Protein AF-A0A349MV55-F1 (afdb_monomer)

Foldseek 3Di:
DPPVLQDPDPAPADALVLLLLLLLLLLQQQLCCCVVQPREGLQPLVSLVVVLVVCVVVVVVVSNLLSVLLNVLLVVLLVVLSVCSRPDDPLVNLVVVLVLLVVVLVLLVCCLVPVPPDDSSVSSSSSNSSSSNQQNRHQHYPRDGDGSNDLVVLVVQLCCLCVVCVVVVPPVSNVVSVSSVSSNVSSVVSNVQNVVCCVVSNSVSSVVSSVSSVVSSVVSVVVSVVVVVD

Nearest PDB structures (foldseek):
  6w4s-assembly1_F  TM=5.971E-01  e=6.992E-01  Homo sapiens
  6euq-assembly1_A  TM=5.222E-01  e=4.299E-01  Escherichia coli K-12
  8ont-assembly1_A  TM=1.600E-01  e=9.988E-02  Setaria italica
  4ja3-assembly2_B  TM=5.591E-01  e=6.973E+00  Escherichia coli K-12
  8f6h-assembly1_B  TM=2.846E-01  e=1.483E+00  Shewanella oneidensis MR-1

Sequence (230 aa):
MIRKRLISEHPVVVSVQVAAMLAFIGGMVDADSFWFHGGVFASLQSGNLVLMGINIARGQWAAVLERLIPLVTFFIFVGVTRIIQQTVSQRFFRRWLVATLGTESLLLVMVTLLPTFLPRLLLTSCLSALAGIQLQSFRQINGLTFNSTMMTGNIRACAAALFGGLWLHDAQLVVQGLKLLSIFLSFCLGAATLVFLGDTFGQWTLMLGVVVLLIIGATLWQSALAYEKG

Radius of gyration: 18.38 Å; Cα contacts (8 Å, |Δi|>4): 321; chains: 1; bounding box: 52×53×54 Å

Structure (mmCIF, N/CA/C/O backbone):
data_AF-A0A349MV55-F1
#
_entry.id   AF-A0A349MV55-F1
#
loop_
_atom_site.group_PDB
_atom_site.id
_atom_site.type_symbol
_atom_site.label_atom_id
_atom_site.label_alt_id
_atom_site.label_comp_id
_atom_site.label_asym_id
_atom_site.label_entity_id
_atom_site.label_seq_id
_atom_site.pdbx_PDB_ins_code
_atom_site.Cartn_x
_atom_site.Cartn_y
_atom_site.Cartn_z
_atom_site.occupancy
_atom_site.B_iso_or_equiv
_atom_site.auth_seq_id
_atom_site.auth_comp_id
_atom_site.auth_asym_id
_atom_site.auth_atom_id
_atom_site.pdbx_PDB_model_num
ATOM 1 N N . MET A 1 1 ? -2.646 32.691 19.134 1.00 43.41 1 MET A N 1
ATOM 2 C CA . MET A 1 1 ? -3.886 31.894 19.295 1.00 43.41 1 MET A CA 1
ATOM 3 C C . MET A 1 1 ? -4.351 31.168 18.012 1.00 43.41 1 MET A C 1
ATOM 5 O O . MET A 1 1 ? -5.244 30.344 18.105 1.00 43.41 1 MET A O 1
ATOM 9 N N . ILE A 1 2 ? -3.714 31.369 16.842 1.00 43.62 2 ILE A N 1
ATOM 10 C CA . ILE A 1 2 ? -4.139 30.787 15.539 1.00 43.62 2 ILE A CA 1
ATOM 11 C C . ILE A 1 2 ? -3.509 29.401 15.238 1.00 43.62 2 ILE A C 1
ATOM 13 O O . ILE A 1 2 ? -4.009 28.641 14.419 1.00 43.62 2 ILE A O 1
ATOM 17 N N . ARG A 1 3 ? -2.446 29.004 15.955 1.00 44.38 3 ARG A N 1
ATOM 18 C CA . ARG A 1 3 ? -1.649 27.793 15.656 1.00 44.38 3 ARG A CA 1
ATOM 19 C C . ARG A 1 3 ? -2.186 26.478 16.252 1.00 44.38 3 ARG A C 1
ATOM 21 O O . ARG A 1 3 ? -1.703 25.419 15.882 1.00 44.38 3 ARG A O 1
ATOM 28 N N . LYS A 1 4 ? -3.163 26.528 17.169 1.00 40.28 4 LYS A N 1
ATOM 29 C CA . LYS A 1 4 ? -3.677 25.351 17.914 1.00 40.28 4 LYS A CA 1
ATOM 30 C C . LYS A 1 4 ? -4.924 24.683 17.302 1.00 40.28 4 LYS A C 1
ATOM 32 O O . LYS A 1 4 ? -5.393 23.699 17.854 1.00 40.28 4 LYS A O 1
ATOM 37 N N . ARG A 1 5 ? -5.458 25.200 16.185 1.00 36.75 5 ARG A N 1
ATOM 38 C CA . ARG A 1 5 ? -6.590 24.599 15.439 1.00 36.75 5 ARG A CA 1
ATOM 39 C C . ARG A 1 5 ? -6.188 23.885 14.146 1.00 36.75 5 ARG A C 1
ATOM 41 O O . ARG A 1 5 ? -7.043 23.309 13.485 1.00 36.75 5 ARG A O 1
ATOM 48 N N . LEU A 1 6 ? -4.910 23.914 13.781 1.00 44.34 6 LEU A N 1
ATOM 49 C CA . LEU A 1 6 ? -4.398 23.081 12.702 1.00 44.34 6 LEU A CA 1
ATOM 50 C C . LEU A 1 6 ? -4.182 21.683 13.278 1.00 44.34 6 LEU A C 1
ATOM 52 O O . LEU A 1 6 ? -3.359 21.526 14.174 1.00 44.34 6 LEU A O 1
ATOM 56 N N . ILE A 1 7 ? -4.869 20.693 12.708 1.00 46.22 7 ILE A N 1
ATOM 57 C CA . ILE A 1 7 ? -4.705 19.256 12.969 1.00 46.22 7 ILE A CA 1
ATOM 58 C C . ILE A 1 7 ? -5.547 18.740 14.159 1.00 46.22 7 ILE A C 1
ATOM 60 O O . ILE A 1 7 ? -5.008 18.229 15.137 1.00 46.22 7 ILE A O 1
ATOM 64 N N . SER A 1 8 ? -6.885 18.791 14.075 1.00 41.41 8 SER A N 1
ATOM 65 C CA . SER A 1 8 ? -7.657 17.706 14.698 1.00 41.41 8 SER A CA 1
ATOM 66 C C . SER A 1 8 ? -7.484 16.475 13.810 1.00 41.41 8 SER A C 1
ATOM 68 O O . SER A 1 8 ? -8.039 16.393 12.714 1.00 41.41 8 SER A O 1
ATOM 70 N N . GLU A 1 9 ? -6.640 15.532 14.232 1.00 53.81 9 GLU A N 1
ATOM 71 C CA . GLU A 1 9 ? -6.654 14.212 13.612 1.00 53.81 9 GLU A CA 1
ATOM 72 C C . GLU A 1 9 ? -7.994 13.570 13.951 1.00 53.81 9 GLU A C 1
ATOM 74 O O . GLU A 1 9 ? -8.294 13.276 15.106 1.00 53.81 9 GLU A O 1
ATOM 79 N N . HIS A 1 10 ? -8.810 13.358 12.932 1.00 62.31 10 HIS A N 1
ATOM 80 C CA . HIS A 1 10 ? -9.929 12.442 13.017 1.00 62.31 10 HIS A CA 1
ATOM 81 C C . HIS A 1 10 ? -9.527 11.189 12.242 1.00 62.31 10 HIS A C 1
ATOM 83 O O . HIS A 1 10 ? -9.783 11.075 11.037 1.00 62.31 10 HIS A O 1
ATOM 89 N N . PRO A 1 11 ? -8.783 10.287 12.892 1.00 67.00 11 PRO A N 1
ATOM 90 C CA . PRO A 1 11 ? -8.400 9.037 12.276 1.00 67.00 11 PRO A CA 1
ATOM 91 C C . PRO A 1 11 ? -9.661 8.214 12.015 1.00 67.00 11 PRO A C 1
ATOM 93 O O . PRO A 1 11 ? -10.540 8.088 12.872 1.00 67.00 11 PRO A O 1
ATOM 96 N N . VAL A 1 12 ? -9.752 7.630 10.823 1.00 79.44 12 VAL A N 1
ATOM 97 C CA . VAL A 1 12 ? -10.770 6.619 10.559 1.00 79.44 12 VAL A CA 1
ATOM 98 C C . VAL A 1 12 ? -10.310 5.342 11.242 1.00 79.44 12 VAL A C 1
ATOM 100 O O . VAL A 1 12 ? -9.425 4.641 10.758 1.00 79.44 12 VAL A O 1
ATOM 103 N N . VAL A 1 13 ? -10.883 5.090 12.417 1.00 84.00 13 VAL A N 1
ATOM 104 C CA . VAL A 1 13 ? -10.631 3.872 13.182 1.00 84.00 13 VAL A CA 1
ATOM 105 C C . VAL A 1 13 ? -11.383 2.723 12.524 1.00 84.00 13 VAL A C 1
ATOM 107 O O . VAL A 1 13 ? -12.606 2.780 12.378 1.00 84.00 13 VAL A O 1
ATOM 110 N N . VAL A 1 14 ? -10.644 1.691 12.127 1.00 87.38 14 VAL A N 1
ATOM 111 C CA . VAL A 1 14 ? -11.193 0.473 11.522 1.00 87.38 14 VAL A CA 1
ATOM 112 C C . VAL A 1 14 ? -11.028 -0.725 12.450 1.00 87.38 14 VAL A C 1
ATOM 114 O O . VAL A 1 14 ? -10.233 -0.708 13.392 1.00 87.38 14 VAL A O 1
ATOM 117 N N . SER A 1 15 ? -11.791 -1.783 12.189 1.00 91.25 15 SER A N 1
ATOM 118 C CA . SER A 1 15 ? -11.619 -3.052 12.889 1.00 91.25 15 SER A CA 1
ATOM 119 C C . SER A 1 15 ? -10.341 -3.765 12.431 1.00 91.25 15 SER A C 1
ATOM 121 O O . SER A 1 15 ? -9.808 -3.498 11.351 1.00 91.25 15 SER A O 1
ATOM 123 N N . VAL A 1 16 ? -9.861 -4.713 13.240 1.00 91.56 16 VAL A N 1
ATOM 124 C CA . VAL A 1 16 ? -8.703 -5.556 12.885 1.00 91.56 16 VAL A CA 1
ATOM 125 C C . VAL A 1 16 ? -8.984 -6.333 11.596 1.00 91.56 16 VAL A C 1
ATOM 127 O O . VAL A 1 16 ? -8.095 -6.478 10.767 1.00 91.56 16 VAL A O 1
ATOM 130 N N . GLN A 1 17 ? -10.225 -6.789 11.403 1.00 93.38 17 GLN A N 1
ATOM 131 C CA . GLN A 1 17 ? -10.643 -7.523 10.210 1.00 93.38 17 GLN A CA 1
ATOM 132 C C . GLN A 1 17 ? -10.518 -6.663 8.949 1.00 93.38 17 GLN A C 1
ATOM 134 O O . GLN A 1 17 ? -9.919 -7.102 7.973 1.00 93.38 17 GLN A O 1
ATOM 139 N N . VAL A 1 18 ? -11.021 -5.423 8.980 1.00 93.31 18 VAL A N 1
ATOM 140 C CA . VAL A 1 18 ? -10.909 -4.496 7.841 1.00 93.31 18 VAL A CA 1
ATOM 141 C C . VAL A 1 18 ? -9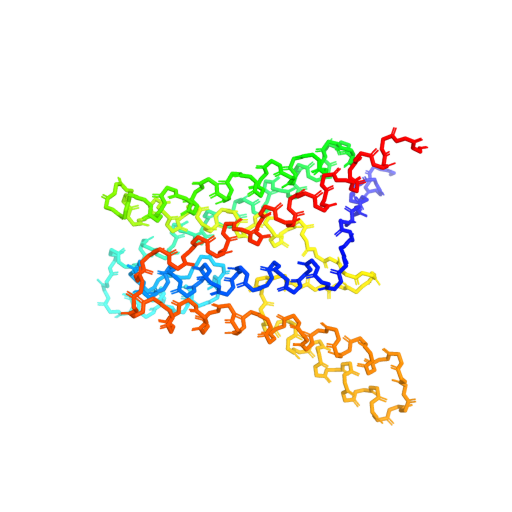.446 -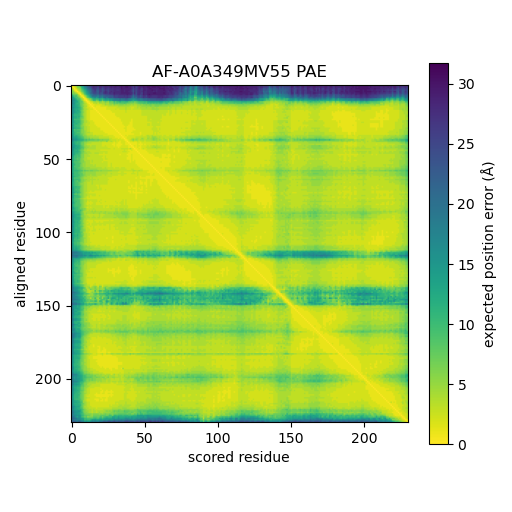4.166 7.555 1.00 93.31 18 VAL A C 1
ATOM 143 O O . VAL A 1 18 ? -9.034 -4.164 6.401 1.00 93.31 18 VAL A O 1
ATOM 146 N N . ALA A 1 19 ? -8.636 -3.941 8.590 1.00 92.75 19 ALA A N 1
ATOM 147 C CA . ALA A 1 19 ? -7.210 -3.695 8.412 1.00 92.75 19 ALA A CA 1
ATOM 148 C C . ALA A 1 19 ? -6.451 -4.889 7.817 1.00 92.75 19 ALA A C 1
ATOM 150 O O . ALA A 1 19 ? -5.597 -4.693 6.957 1.00 92.75 19 ALA A O 1
ATOM 151 N N . ALA A 1 20 ? -6.767 -6.111 8.248 1.00 94.94 20 ALA A N 1
ATOM 152 C CA . ALA A 1 20 ? -6.199 -7.334 7.692 1.00 94.94 20 ALA A CA 1
ATOM 153 C C . ALA A 1 20 ? -6.597 -7.522 6.219 1.00 94.94 20 ALA A C 1
ATOM 155 O O . ALA A 1 20 ? -5.743 -7.835 5.395 1.00 94.94 20 ALA A O 1
ATOM 156 N N . MET A 1 21 ? -7.860 -7.255 5.865 1.00 96.25 21 MET A N 1
ATOM 157 C CA . MET A 1 21 ? -8.334 -7.289 4.476 1.00 96.25 21 MET A CA 1
ATOM 158 C C . MET A 1 21 ? -7.651 -6.223 3.603 1.00 96.25 21 MET A C 1
ATOM 160 O O . MET A 1 21 ? -7.206 -6.533 2.502 1.00 96.25 21 MET A O 1
ATOM 164 N N . LEU A 1 22 ? -7.506 -4.989 4.104 1.00 94.69 22 LEU A N 1
ATOM 165 C CA . LEU A 1 22 ? -6.757 -3.926 3.420 1.00 94.69 22 LEU A CA 1
ATOM 166 C C . LEU A 1 22 ? -5.290 -4.319 3.212 1.00 94.69 22 LEU A C 1
ATOM 168 O O . LEU A 1 22 ? -4.747 -4.104 2.134 1.00 94.69 22 LEU A O 1
ATOM 172 N N . ALA A 1 23 ? -4.653 -4.919 4.220 1.00 94.88 23 ALA A N 1
ATOM 173 C CA . ALA A 1 23 ? -3.278 -5.394 4.112 1.00 94.88 23 ALA A CA 1
ATOM 174 C C . ALA A 1 23 ? -3.144 -6.550 3.113 1.00 94.88 23 ALA A C 1
ATOM 176 O O . ALA A 1 23 ? -2.206 -6.559 2.323 1.00 94.88 23 ALA A O 1
ATOM 177 N N . PHE A 1 24 ? -4.100 -7.481 3.092 1.00 96.75 24 PHE A N 1
ATOM 178 C CA . PHE A 1 24 ? -4.167 -8.552 2.098 1.00 96.75 24 PHE A CA 1
ATOM 179 C C . PHE A 1 24 ? -4.226 -7.994 0.669 1.00 96.75 24 PHE A C 1
ATOM 181 O O . PHE A 1 24 ? -3.415 -8.380 -0.169 1.00 96.75 24 PHE A O 1
ATOM 188 N N . ILE A 1 25 ? -5.107 -7.025 0.403 1.00 96.12 25 ILE A N 1
ATOM 189 C CA . ILE A 1 25 ? -5.170 -6.354 -0.906 1.00 96.12 25 ILE A CA 1
ATOM 190 C C . ILE A 1 25 ? -3.868 -5.610 -1.204 1.00 96.12 25 ILE A C 1
ATOM 192 O O . ILE A 1 25 ? -3.350 -5.732 -2.308 1.00 96.12 25 ILE A O 1
ATOM 196 N N . GLY A 1 26 ? -3.299 -4.895 -0.229 1.00 94.94 26 GLY A N 1
ATOM 197 C CA . GLY A 1 26 ? -2.010 -4.222 -0.392 1.00 94.94 26 GLY A CA 1
ATOM 198 C C . GLY A 1 26 ? -0.904 -5.185 -0.834 1.00 94.94 26 GLY A C 1
ATOM 199 O O . GLY A 1 26 ? -0.149 -4.871 -1.749 1.00 94.94 26 GLY A O 1
ATOM 200 N N . GLY A 1 27 ? -0.863 -6.384 -0.244 1.00 95.88 27 GLY A N 1
ATOM 201 C CA . GLY A 1 27 ? 0.069 -7.443 -0.627 1.00 95.88 27 GLY A CA 1
ATOM 202 C C . GLY A 1 27 ? -0.185 -7.980 -2.033 1.00 95.88 27 GLY A C 1
ATOM 203 O O . GLY A 1 27 ? 0.763 -8.148 -2.797 1.00 95.88 27 GLY A O 1
ATOM 204 N N . MET A 1 28 ? -1.451 -8.202 -2.401 1.00 96.31 28 MET A N 1
ATOM 205 C CA . MET A 1 28 ? -1.822 -8.598 -3.764 1.00 96.31 28 MET A CA 1
ATOM 206 C C . MET A 1 28 ? -1.399 -7.547 -4.795 1.00 96.31 28 MET A C 1
ATOM 208 O O . MET A 1 28 ? -0.784 -7.890 -5.796 1.00 96.31 28 MET A O 1
ATOM 212 N N . VAL A 1 29 ? -1.707 -6.272 -4.554 1.00 95.69 29 VAL A N 1
ATOM 213 C CA . VAL A 1 29 ? -1.422 -5.180 -5.493 1.00 95.69 29 VAL A CA 1
ATOM 214 C C . VAL A 1 29 ? 0.084 -4.962 -5.653 1.00 95.69 29 VAL A C 1
ATOM 216 O O . VAL A 1 29 ? 0.548 -4.777 -6.774 1.00 95.69 29 VAL A O 1
ATOM 219 N N . ASP A 1 30 ? 0.862 -5.031 -4.568 1.00 95.44 30 ASP A N 1
ATOM 220 C CA . ASP A 1 30 ? 2.326 -4.936 -4.653 1.00 95.44 30 ASP A CA 1
ATOM 221 C C . ASP A 1 30 ? 2.955 -6.132 -5.368 1.00 95.44 30 ASP A C 1
ATOM 223 O O . ASP A 1 30 ? 3.894 -5.959 -6.147 1.00 95.44 30 ASP A O 1
ATOM 227 N N . ALA A 1 31 ? 2.450 -7.343 -5.119 1.00 95.50 31 ALA A N 1
ATOM 228 C CA . ALA A 1 31 ? 2.903 -8.523 -5.840 1.00 95.50 31 ALA A CA 1
ATOM 229 C C . ALA A 1 31 ? 2.557 -8.426 -7.331 1.00 95.50 31 ALA A C 1
ATOM 231 O O . ALA A 1 31 ? 3.391 -8.774 -8.159 1.00 95.50 31 ALA A O 1
ATOM 232 N N . ASP A 1 32 ? 1.387 -7.896 -7.686 1.00 94.19 32 ASP A N 1
ATOM 233 C CA . ASP A 1 32 ? 0.943 -7.766 -9.074 1.00 94.19 32 ASP A CA 1
ATOM 234 C C . ASP A 1 32 ? 1.779 -6.741 -9.829 1.00 94.19 32 ASP A C 1
ATOM 236 O O . ASP A 1 32 ? 2.303 -7.017 -10.913 1.00 94.19 32 ASP A O 1
ATOM 240 N N . SER A 1 33 ? 1.972 -5.566 -9.232 1.00 93.94 33 SER A N 1
ATOM 241 C CA . SER A 1 33 ? 2.773 -4.517 -9.846 1.00 93.94 33 SER A CA 1
ATOM 242 C C . SER A 1 33 ? 4.233 -4.958 -10.011 1.00 93.94 33 SER A C 1
ATOM 244 O O . SER A 1 33 ? 4.880 -4.651 -11.014 1.00 93.94 33 SER A O 1
ATOM 246 N N . PHE A 1 34 ? 4.761 -5.728 -9.056 1.00 94.50 34 PHE A N 1
ATOM 247 C CA . PHE A 1 34 ? 6.133 -6.209 -9.125 1.00 94.50 34 PHE A CA 1
ATOM 248 C C . PHE A 1 34 ? 6.295 -7.366 -10.119 1.00 94.50 34 PHE A C 1
ATOM 250 O O . PHE A 1 34 ? 7.186 -7.324 -10.967 1.00 94.50 34 PHE A O 1
ATOM 257 N N . TRP A 1 35 ? 5.435 -8.380 -10.031 1.00 91.81 35 TRP A N 1
ATOM 258 C CA . TRP A 1 35 ? 5.541 -9.615 -10.806 1.00 91.81 35 TRP A CA 1
ATOM 259 C C . TRP A 1 35 ? 5.131 -9.424 -12.268 1.00 91.81 35 TRP A C 1
ATOM 261 O O . TRP A 1 35 ? 5.859 -9.838 -13.168 1.00 91.81 35 TRP A O 1
ATOM 271 N N . PHE A 1 36 ? 4.011 -8.741 -12.521 1.00 88.06 36 PHE A N 1
ATOM 272 C CA . PHE A 1 36 ? 3.462 -8.580 -13.870 1.00 88.06 36 PHE A CA 1
ATOM 273 C C . PHE A 1 36 ? 3.811 -7.232 -14.521 1.00 88.06 36 PHE A C 1
ATOM 275 O O . PHE A 1 36 ? 3.799 -7.128 -15.749 1.00 88.06 36 PHE A O 1
ATOM 282 N N . HIS A 1 37 ? 4.175 -6.202 -13.743 1.00 88.25 37 HIS A N 1
ATOM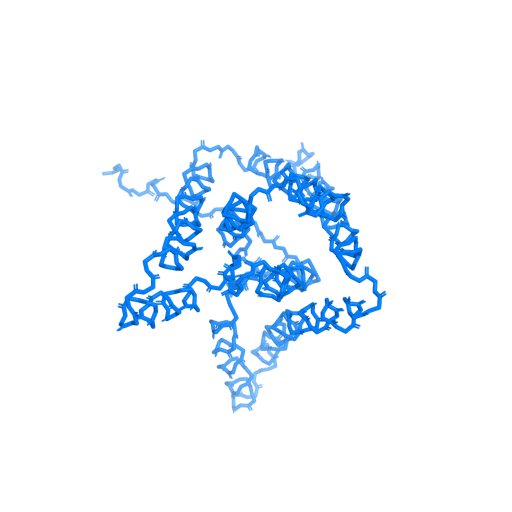 283 C CA . HIS A 1 37 ? 4.298 -4.824 -14.247 1.00 88.25 37 HIS A CA 1
ATOM 284 C C . HIS A 1 37 ? 5.694 -4.196 -14.076 1.00 88.25 37 HIS A C 1
ATOM 286 O O . HIS A 1 37 ? 5.833 -3.011 -13.777 1.00 88.25 37 HIS A O 1
ATOM 292 N N . GLY A 1 38 ? 6.750 -4.965 -14.369 1.00 84.19 38 GLY A N 1
ATOM 293 C CA . GLY A 1 38 ? 8.107 -4.425 -14.565 1.00 84.19 38 GLY A CA 1
ATOM 294 C C . GLY A 1 38 ? 8.943 -4.265 -13.290 1.00 84.19 38 GLY A C 1
ATOM 295 O O . GLY A 1 38 ? 9.914 -3.501 -13.275 1.00 84.19 38 GLY A O 1
ATOM 296 N N . GLY A 1 39 ? 8.596 -4.981 -12.216 1.00 91.75 39 GLY A N 1
ATOM 297 C CA . GLY A 1 39 ? 9.378 -4.974 -10.979 1.00 91.75 39 GLY A CA 1
ATOM 298 C C . GLY A 1 39 ? 9.302 -3.644 -10.232 1.00 91.75 39 GLY A C 1
ATOM 299 O O . GLY A 1 39 ? 10.320 -3.168 -9.717 1.00 91.75 39 GLY A O 1
ATOM 300 N N . VAL A 1 40 ? 8.124 -3.014 -10.226 1.00 94.38 40 VAL A N 1
ATOM 301 C CA . VAL A 1 40 ? 7.829 -1.776 -9.491 1.00 94.38 40 VAL A CA 1
ATOM 302 C C . VAL A 1 40 ? 6.775 -2.082 -8.435 1.00 94.38 40 VAL A C 1
ATOM 304 O O . VAL A 1 40 ? 5.789 -2.752 -8.720 1.00 94.38 40 VAL A O 1
ATOM 307 N N . PHE A 1 41 ? 6.957 -1.589 -7.216 1.00 94.81 41 PHE A N 1
ATOM 308 C CA . PHE A 1 41 ? 5.961 -1.738 -6.157 1.00 94.81 41 PHE A CA 1
ATOM 309 C C . PHE A 1 41 ? 4.955 -0.586 -6.189 1.00 94.81 41 PHE A C 1
ATOM 311 O O . PHE A 1 41 ? 5.343 0.575 -6.327 1.00 94.81 41 PHE A O 1
ATOM 318 N N . ALA A 1 42 ? 3.672 -0.876 -6.019 1.00 93.38 42 ALA A N 1
ATOM 319 C CA . ALA A 1 42 ? 2.637 0.143 -5.927 1.00 93.38 42 ALA A CA 1
ATOM 320 C C . ALA A 1 42 ? 2.729 0.930 -4.607 1.00 93.38 42 ALA A C 1
ATOM 322 O O . ALA A 1 42 ? 2.595 2.151 -4.590 1.00 93.38 42 ALA A O 1
ATOM 323 N N . SER A 1 43 ? 2.989 0.258 -3.492 1.00 92.00 43 SER A N 1
ATOM 324 C CA . SER A 1 43 ? 2.939 0.816 -2.141 1.00 92.00 43 SER A CA 1
ATOM 325 C C . SER A 1 43 ? 4.298 0.813 -1.435 1.00 92.00 43 SER A C 1
ATOM 327 O O . SER A 1 43 ? 4.594 1.732 -0.665 1.00 92.00 43 SER A O 1
ATOM 329 N N . LEU A 1 44 ? 5.170 -0.156 -1.743 1.00 92.50 44 LEU A N 1
ATOM 330 C CA . LEU A 1 44 ? 6.495 -0.309 -1.131 1.00 92.50 44 LEU A CA 1
ATOM 331 C C . LEU A 1 44 ? 7.534 0.687 -1.696 1.00 92.50 44 LEU A C 1
ATOM 333 O O . LEU A 1 44 ? 8.522 0.316 -2.336 1.00 92.50 44 LEU A O 1
ATOM 337 N N . GLN A 1 45 ? 7.345 1.981 -1.423 1.00 94.44 45 GLN A N 1
ATOM 338 C CA . GLN A 1 45 ? 8.168 3.050 -2.007 1.00 94.44 45 GLN A CA 1
ATOM 339 C C . GLN A 1 45 ? 9.645 3.019 -1.584 1.00 94.44 45 GLN A C 1
ATOM 341 O O . GLN A 1 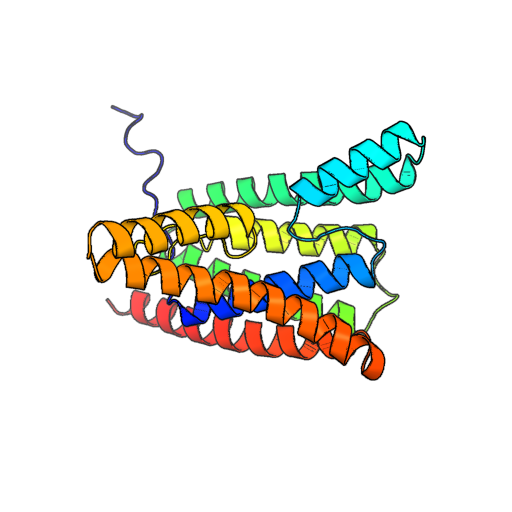45 ? 10.514 3.424 -2.354 1.00 94.44 45 GLN A O 1
ATOM 346 N N . SER A 1 46 ? 9.967 2.486 -0.401 1.00 93.06 46 SER A N 1
ATOM 347 C CA . SER A 1 46 ? 11.363 2.243 -0.006 1.00 93.06 46 SER A CA 1
ATOM 348 C C . SER A 1 46 ? 12.048 1.210 -0.908 1.00 93.06 46 SER A C 1
ATOM 350 O O . SER A 1 46 ? 13.216 1.384 -1.251 1.00 93.06 46 SER A O 1
ATOM 352 N N . GLY A 1 47 ? 11.321 0.179 -1.351 1.00 93.31 47 GLY A N 1
ATOM 353 C CA . GLY A 1 47 ? 11.801 -0.782 -2.344 1.00 93.31 47 GLY A CA 1
ATOM 354 C C . GLY A 1 47 ? 12.060 -0.113 -3.693 1.00 93.31 47 GLY A C 1
ATOM 355 O O . GLY A 1 47 ? 13.129 -0.290 -4.276 1.00 93.31 47 GLY A O 1
ATOM 356 N N . ASN A 1 48 ? 11.137 0.741 -4.143 1.00 95.81 48 ASN A N 1
ATOM 357 C CA . ASN A 1 48 ? 11.323 1.520 -5.370 1.00 95.81 48 ASN A CA 1
ATOM 358 C C . ASN A 1 48 ? 12.537 2.454 -5.296 1.00 95.81 48 ASN A C 1
ATOM 360 O O . ASN A 1 48 ? 13.271 2.542 -6.276 1.00 95.81 48 ASN A O 1
ATOM 364 N N . LEU A 1 49 ? 12.796 3.100 -4.151 1.00 96.69 49 LEU A N 1
ATOM 365 C CA . LEU A 1 49 ? 13.992 3.928 -3.944 1.00 96.69 49 LEU A CA 1
ATOM 366 C C . LEU A 1 49 ? 15.288 3.125 -4.097 1.00 96.69 49 LEU A C 1
ATOM 368 O O . LEU A 1 49 ? 16.208 3.575 -4.780 1.00 96.69 49 LEU A O 1
ATOM 372 N N . VAL A 1 50 ? 15.358 1.932 -3.498 1.00 97.19 50 VAL A N 1
ATOM 373 C CA . VAL A 1 50 ? 16.532 1.052 -3.616 1.00 97.19 50 VAL A CA 1
ATOM 374 C C . VAL A 1 50 ? 16.736 0.620 -5.068 1.00 97.19 50 VAL A C 1
ATOM 376 O O . VAL A 1 50 ? 17.832 0.776 -5.608 1.00 97.19 50 VAL A O 1
ATOM 379 N N . LEU A 1 51 ? 15.681 0.133 -5.729 1.00 96.31 51 LEU A N 1
ATOM 380 C CA . LEU A 1 51 ? 15.757 -0.289 -7.129 1.00 96.31 51 LEU A CA 1
ATOM 381 C C . LEU A 1 51 ? 16.110 0.878 -8.062 1.00 96.31 51 LEU A C 1
ATOM 383 O O . LEU A 1 51 ? 16.853 0.703 -9.023 1.00 96.31 51 LEU A O 1
ATOM 387 N N . MET A 1 52 ? 15.625 2.084 -7.765 1.00 97.25 52 MET A N 1
ATOM 388 C CA . MET A 1 52 ? 15.982 3.294 -8.497 1.00 97.25 52 MET A CA 1
ATOM 389 C C . MET A 1 52 ? 17.478 3.597 -8.366 1.00 97.25 52 MET A C 1
ATOM 391 O O . MET A 1 52 ? 18.124 3.852 -9.377 1.00 97.25 52 MET A O 1
ATOM 395 N N . GLY A 1 53 ? 18.050 3.506 -7.160 1.00 97.94 53 GLY A N 1
ATOM 396 C CA . GLY A 1 53 ? 19.491 3.670 -6.943 1.00 97.94 53 GLY A CA 1
ATOM 397 C C . GLY A 1 53 ? 20.331 2.657 -7.729 1.00 97.94 53 GLY A C 1
ATOM 398 O O . GLY A 1 53 ? 21.318 3.034 -8.363 1.00 97.94 53 GLY A O 1
ATOM 399 N N . ILE A 1 54 ? 19.895 1.392 -7.768 1.00 98.12 54 ILE A N 1
ATOM 400 C CA . ILE A 1 54 ? 20.526 0.343 -8.588 1.00 98.12 54 ILE A CA 1
ATOM 401 C C . ILE A 1 54 ? 20.480 0.717 -10.077 1.00 98.12 54 ILE A C 1
ATOM 403 O O . ILE A 1 54 ? 21.492 0.612 -10.772 1.00 98.12 54 ILE A O 1
ATOM 407 N N . ASN A 1 55 ? 19.333 1.186 -10.569 1.00 97.50 55 ASN A N 1
ATOM 408 C CA . ASN A 1 55 ? 19.163 1.555 -11.975 1.00 97.50 55 ASN A CA 1
ATOM 409 C C . ASN A 1 55 ? 19.987 2.788 -12.361 1.00 97.50 55 ASN A C 1
ATOM 411 O O . ASN A 1 55 ? 20.554 2.809 -13.452 1.00 97.50 55 ASN A O 1
ATOM 415 N N . ILE A 1 56 ? 20.116 3.776 -11.467 1.00 98.25 56 ILE A N 1
ATOM 416 C CA . ILE A 1 56 ? 21.005 4.934 -11.659 1.00 98.25 56 ILE A CA 1
ATOM 417 C C . ILE A 1 56 ? 22.451 4.456 -11.814 1.00 98.25 56 ILE A C 1
ATOM 419 O O . ILE A 1 56 ? 23.110 4.806 -12.791 1.00 98.25 56 ILE A O 1
ATOM 423 N N . ALA A 1 57 ? 22.926 3.605 -10.900 1.00 98.38 57 ALA A N 1
ATOM 424 C CA . ALA A 1 57 ? 24.293 3.085 -10.939 1.00 98.38 57 ALA A CA 1
ATOM 425 C C . ALA A 1 57 ? 24.589 2.270 -12.213 1.00 98.38 57 ALA A C 1
ATOM 427 O O . ALA A 1 57 ? 25.727 2.224 -12.671 1.00 98.38 57 ALA A O 1
ATOM 428 N N . ARG A 1 58 ? 23.563 1.645 -12.804 1.00 97.94 58 ARG A N 1
ATOM 429 C CA . ARG A 1 58 ? 23.656 0.873 -14.053 1.00 97.94 58 ARG A CA 1
ATOM 430 C C . ARG A 1 58 ? 23.369 1.690 -15.321 1.00 97.94 58 ARG A C 1
ATOM 432 O O . ARG A 1 58 ? 23.351 1.112 -16.403 1.00 97.94 58 ARG A O 1
ATOM 439 N N . GLY A 1 59 ? 23.107 2.995 -15.213 1.00 97.25 59 GLY A N 1
ATOM 440 C CA . GLY A 1 59 ? 22.765 3.853 -16.357 1.00 97.25 59 GLY A CA 1
ATOM 441 C C . GLY A 1 59 ? 21.406 3.543 -17.005 1.00 97.25 59 GLY A C 1
ATOM 442 O O . GLY A 1 59 ? 21.167 3.905 -18.155 1.00 97.25 59 GLY A O 1
ATOM 443 N N . GLN A 1 60 ? 20.500 2.868 -16.293 1.00 97.50 60 GLN A N 1
ATOM 444 C CA . GLN A 1 60 ? 19.194 2.422 -16.792 1.00 97.50 60 GLN A CA 1
ATOM 445 C C . GLN A 1 60 ? 18.107 3.488 -16.576 1.00 97.50 60 GLN A C 1
ATOM 447 O O . GLN A 1 60 ? 17.151 3.291 -15.827 1.00 97.50 60 GLN A O 1
ATOM 452 N N . TRP A 1 61 ? 18.240 4.638 -17.238 1.00 96.00 61 TRP A N 1
ATOM 453 C CA . TRP A 1 61 ? 17.405 5.826 -16.992 1.00 96.00 61 TRP A CA 1
ATOM 454 C C . TRP A 1 61 ? 15.899 5.623 -17.216 1.00 96.00 61 TRP A C 1
ATOM 456 O O . TRP A 1 61 ? 15.092 6.171 -16.468 1.00 96.00 61 TRP A O 1
ATOM 466 N N . ALA A 1 62 ? 15.497 4.795 -18.184 1.00 94.50 62 ALA A N 1
ATOM 467 C CA . ALA A 1 62 ? 14.082 4.465 -18.380 1.00 94.50 62 ALA A CA 1
ATOM 468 C C . ALA A 1 62 ? 13.487 3.775 -17.136 1.00 94.50 62 ALA A C 1
ATOM 470 O O . ALA A 1 62 ? 12.443 4.180 -16.629 1.00 94.50 62 ALA A O 1
ATOM 471 N N . ALA A 1 63 ? 14.215 2.808 -16.571 1.00 94.81 63 ALA A N 1
ATOM 472 C CA . ALA A 1 63 ? 13.815 2.083 -15.369 1.00 94.81 63 ALA A CA 1
ATOM 473 C C . ALA A 1 63 ? 13.889 2.949 -14.091 1.00 94.81 63 ALA A C 1
ATOM 475 O O . ALA A 1 63 ? 13.241 2.634 -13.088 1.00 94.81 63 ALA A O 1
ATOM 476 N N . VAL A 1 64 ? 14.677 4.034 -14.101 1.00 96.75 64 VAL A N 1
ATOM 477 C CA . VAL A 1 64 ? 14.663 5.071 -13.051 1.00 96.75 64 VAL A CA 1
ATOM 478 C C . VAL A 1 64 ? 13.332 5.818 -13.076 1.00 96.75 64 VAL A C 1
ATOM 480 O O . VAL A 1 64 ? 12.683 5.926 -12.039 1.00 96.75 64 VAL A O 1
ATOM 483 N N . LEU A 1 65 ? 12.886 6.275 -14.251 1.00 95.69 65 LEU A N 1
ATOM 484 C CA . LEU A 1 65 ? 11.608 6.983 -14.396 1.00 95.69 65 LEU A CA 1
ATOM 485 C C . LEU A 1 65 ? 10.410 6.100 -14.028 1.00 95.69 65 LEU A C 1
ATOM 487 O O . LEU A 1 65 ? 9.502 6.572 -13.345 1.00 95.69 65 LEU A O 1
ATOM 491 N N . GLU A 1 66 ? 10.450 4.813 -14.388 1.00 95.00 66 GLU A N 1
ATOM 492 C CA . GLU A 1 66 ? 9.423 3.830 -14.006 1.00 95.00 66 GLU A CA 1
ATOM 493 C C . GLU A 1 66 ? 9.250 3.671 -12.485 1.00 95.00 66 GLU A C 1
ATOM 495 O O . GLU A 1 66 ? 8.205 3.207 -12.041 1.00 95.00 66 GLU A O 1
ATOM 500 N N . ARG A 1 67 ? 10.236 4.082 -11.676 1.00 95.94 67 ARG A N 1
ATOM 501 C CA . ARG A 1 67 ? 10.187 4.040 -10.200 1.00 95.94 67 ARG A CA 1
ATOM 502 C C . ARG A 1 67 ? 9.973 5.412 -9.579 1.00 95.94 67 ARG A C 1
ATOM 504 O O . ARG A 1 67 ? 9.260 5.533 -8.586 1.00 95.94 67 ARG A O 1
ATOM 511 N N . LEU A 1 68 ? 10.571 6.444 -10.170 1.00 96.81 68 LEU A N 1
ATOM 512 C CA . LEU A 1 68 ? 10.468 7.817 -9.693 1.00 96.81 68 LEU A CA 1
ATOM 513 C C . LEU A 1 68 ? 9.041 8.354 -9.821 1.00 96.81 68 LEU A C 1
ATOM 515 O O . LEU A 1 68 ? 8.551 8.993 -8.895 1.00 96.81 68 LEU A O 1
ATOM 519 N N . ILE A 1 69 ? 8.372 8.100 -10.949 1.00 96.81 69 ILE A N 1
ATOM 520 C CA . ILE A 1 69 ? 7.042 8.663 -11.204 1.00 96.81 69 ILE A CA 1
ATOM 521 C C . ILE A 1 69 ? 6.009 8.089 -10.219 1.00 96.81 69 ILE A C 1
ATOM 523 O O . ILE A 1 69 ? 5.404 8.897 -9.514 1.00 96.81 69 ILE A O 1
ATOM 527 N N . PRO A 1 70 ? 5.867 6.757 -10.039 1.00 96.12 70 PRO A N 1
ATOM 528 C CA . PRO A 1 70 ? 4.965 6.213 -9.021 1.00 96.12 70 PRO A CA 1
ATOM 529 C C . PRO A 1 70 ? 5.291 6.692 -7.601 1.00 96.12 70 PRO A C 1
ATOM 531 O O . PRO A 1 70 ? 4.378 6.981 -6.831 1.00 96.12 70 PRO A O 1
ATOM 534 N N . LEU A 1 71 ? 6.576 6.862 -7.264 1.00 96.75 71 LEU A N 1
ATOM 535 C CA . LEU A 1 71 ? 7.004 7.404 -5.972 1.00 96.75 71 LEU A CA 1
ATOM 536 C C . LEU A 1 71 ? 6.537 8.847 -5.755 1.00 96.75 71 LEU A C 1
ATOM 538 O O . LEU A 1 71 ? 6.005 9.177 -4.692 1.00 96.7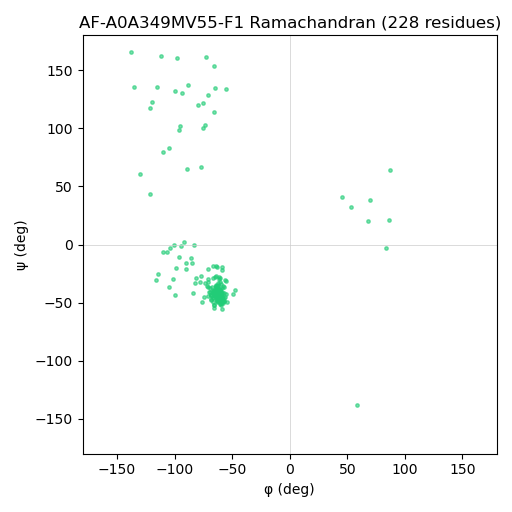5 71 LEU A O 1
ATOM 542 N N . VAL A 1 72 ? 6.725 9.715 -6.750 1.00 97.88 72 VAL A N 1
ATOM 543 C CA . VAL A 1 72 ? 6.274 11.111 -6.686 1.00 97.88 72 VAL A CA 1
ATOM 544 C C . VAL A 1 72 ? 4.749 11.167 -6.636 1.00 97.88 72 VAL A C 1
ATOM 546 O O . VAL A 1 72 ? 4.191 11.907 -5.826 1.00 97.88 72 VAL A O 1
ATOM 549 N N . THR A 1 73 ? 4.063 10.343 -7.429 1.00 97.62 73 THR A N 1
ATOM 550 C CA . THR A 1 73 ? 2.603 10.224 -7.396 1.00 97.62 73 THR A CA 1
ATOM 551 C C . THR A 1 73 ? 2.111 9.789 -6.016 1.00 97.62 73 THR A C 1
ATOM 553 O O . THR A 1 73 ? 1.234 10.441 -5.452 1.00 97.62 73 THR A O 1
ATOM 556 N N . PHE A 1 74 ? 2.714 8.757 -5.421 1.00 96.75 74 PHE A N 1
ATOM 557 C CA . PHE A 1 74 ? 2.414 8.317 -4.059 1.00 96.75 74 PHE A CA 1
ATOM 558 C C . PHE A 1 74 ? 2.556 9.469 -3.056 1.00 96.75 74 PHE A C 1
ATOM 560 O O . PHE A 1 74 ? 1.641 9.739 -2.277 1.00 96.75 74 PHE A O 1
ATOM 567 N N . PHE A 1 75 ? 3.680 10.192 -3.102 1.00 96.56 75 PHE A N 1
ATOM 568 C CA . PHE A 1 75 ? 3.948 11.330 -2.220 1.00 96.56 75 PHE A CA 1
ATOM 569 C C . PHE A 1 75 ? 2.887 12.433 -2.354 1.00 96.56 75 PHE A C 1
ATOM 571 O O . PHE A 1 75 ? 2.353 12.910 -1.348 1.00 96.56 75 PHE A O 1
ATOM 578 N N . ILE A 1 76 ? 2.540 12.806 -3.590 1.00 97.88 76 ILE A N 1
ATOM 579 C CA . ILE A 1 76 ? 1.519 13.821 -3.874 1.00 97.88 76 ILE A CA 1
ATOM 580 C C . ILE A 1 76 ? 0.171 13.391 -3.298 1.00 97.88 76 ILE A C 1
ATOM 582 O O . ILE A 1 76 ? -0.464 14.171 -2.591 1.00 97.88 76 ILE A O 1
ATOM 586 N N . PHE A 1 77 ? -0.261 12.154 -3.546 1.00 96.75 77 PHE A N 1
ATOM 587 C CA . PHE A 1 77 ? -1.575 11.685 -3.108 1.00 96.75 77 PHE A CA 1
ATOM 588 C C . PHE A 1 77 ? -1.674 11.476 -1.594 1.00 96.75 77 PHE A C 1
ATOM 590 O O . PHE A 1 77 ? -2.739 11.728 -1.026 1.00 96.75 77 PHE A O 1
ATOM 597 N N . VAL A 1 78 ? -0.577 11.139 -0.907 1.00 94.62 78 VAL A N 1
ATOM 598 C CA . VAL A 1 78 ? -0.510 11.219 0.564 1.00 94.62 78 VAL A CA 1
ATOM 599 C C . VAL A 1 78 ? -0.767 12.658 1.032 1.00 94.62 78 VAL A C 1
ATOM 601 O O . VAL A 1 78 ? -1.583 12.880 1.930 1.00 94.62 78 VAL A O 1
ATOM 604 N N . GLY A 1 79 ? -0.118 13.645 0.407 1.00 94.69 79 GLY A N 1
ATOM 605 C CA . GLY A 1 79 ? -0.302 15.066 0.717 1.00 94.69 79 GLY A CA 1
ATOM 606 C C . GLY A 1 79 ? -1.725 15.563 0.447 1.00 94.69 79 GLY A C 1
ATOM 607 O O . GLY A 1 79 ? -2.347 16.158 1.327 1.00 94.69 79 GLY A O 1
ATOM 608 N N . VAL A 1 80 ? -2.271 15.264 -0.734 1.00 95.00 80 VAL A N 1
ATOM 609 C CA . VAL A 1 80 ? -3.647 15.609 -1.127 1.00 95.00 80 VAL A CA 1
ATOM 610 C C . VAL A 1 80 ? -4.650 15.004 -0.151 1.00 95.00 80 VAL A C 1
ATOM 612 O O . VAL A 1 80 ? -5.501 15.718 0.372 1.00 95.00 80 VAL A O 1
ATOM 615 N N . THR A 1 81 ? -4.509 13.716 0.167 1.00 93.88 81 THR A N 1
ATOM 616 C CA . THR A 1 81 ? -5.390 13.032 1.123 1.00 93.88 81 THR A CA 1
ATOM 617 C C . THR A 1 81 ? -5.348 13.697 2.491 1.00 93.88 81 THR A C 1
ATOM 619 O O . THR A 1 81 ? -6.389 13.895 3.113 1.00 93.88 81 THR A O 1
ATOM 622 N N . ARG A 1 82 ? -4.158 14.103 2.950 1.00 91.75 82 ARG A N 1
ATOM 623 C CA . ARG A 1 82 ? -3.998 14.820 4.216 1.00 91.75 82 ARG A CA 1
ATOM 624 C C . ARG A 1 82 ? -4.710 16.173 4.200 1.00 91.75 82 ARG A C 1
ATOM 626 O O . ARG A 1 82 ? -5.370 16.512 5.178 1.00 91.75 82 ARG A O 1
ATOM 633 N N . ILE A 1 83 ? -4.597 16.932 3.112 1.00 92.00 83 ILE A N 1
ATOM 634 C CA . ILE A 1 83 ? -5.280 18.225 2.964 1.00 92.00 83 ILE A CA 1
ATOM 635 C C . ILE A 1 83 ? -6.799 18.024 2.951 1.00 92.00 83 ILE A C 1
ATOM 637 O O . ILE A 1 83 ? -7.509 18.716 3.679 1.00 92.00 83 ILE A O 1
ATOM 641 N N . ILE A 1 84 ? -7.304 17.050 2.188 1.00 90.81 84 ILE A N 1
ATOM 642 C CA . ILE A 1 84 ? -8.736 16.718 2.145 1.00 90.81 84 ILE A CA 1
ATOM 643 C C . ILE A 1 84 ? -9.228 16.358 3.550 1.00 90.81 84 ILE A C 1
ATOM 645 O O . ILE A 1 84 ? -10.182 16.962 4.030 1.00 90.81 84 ILE A O 1
ATOM 649 N N . GLN A 1 85 ? -8.532 15.457 4.251 1.00 88.06 85 GLN A N 1
ATOM 650 C CA . GLN A 1 85 ? -8.877 15.026 5.611 1.00 88.06 85 GLN A CA 1
ATOM 651 C C . GLN A 1 85 ? -8.991 16.191 6.610 1.00 88.06 85 GLN A C 1
ATOM 653 O O . GLN A 1 85 ? -9.771 16.112 7.557 1.00 88.06 85 GLN A O 1
ATOM 658 N N . GLN A 1 86 ? -8.216 17.261 6.411 1.00 86.56 86 GLN A N 1
ATOM 659 C CA . GLN A 1 86 ? -8.190 18.434 7.290 1.00 86.56 86 GLN A CA 1
ATOM 660 C C . GLN A 1 86 ? -9.186 19.531 6.901 1.00 86.56 86 GLN A C 1
ATOM 662 O O . GLN A 1 86 ? -9.503 20.379 7.733 1.00 86.56 86 GLN A O 1
ATOM 667 N N . THR A 1 87 ? -9.643 19.555 5.651 1.00 88.31 87 THR A N 1
ATOM 668 C CA . THR A 1 87 ? -10.473 20.645 5.110 1.00 88.31 87 THR A CA 1
ATOM 669 C C . THR A 1 87 ? -11.950 20.289 5.055 1.00 88.31 87 THR A C 1
ATOM 671 O O . THR A 1 87 ? -12.798 21.171 5.184 1.00 88.31 87 THR A O 1
ATOM 674 N N . VAL A 1 88 ? -12.274 19.009 4.881 1.00 88.44 88 VAL A N 1
ATOM 675 C CA . VAL A 1 88 ? -13.655 18.544 4.739 1.00 88.44 88 VAL A CA 1
ATOM 676 C C . VAL A 1 88 ? -14.213 18.016 6.061 1.00 88.44 88 VAL A C 1
ATOM 678 O O . VAL A 1 88 ? -13.481 17.649 6.980 1.00 88.44 88 VAL A O 1
ATOM 681 N N . SER A 1 89 ? -15.541 17.949 6.168 1.00 89.19 89 SER A N 1
ATOM 682 C CA . SER A 1 89 ? -16.189 17.346 7.335 1.00 89.19 89 SER A CA 1
ATOM 683 C C . SER A 1 89 ? -15.896 15.845 7.422 1.00 89.19 89 SER A C 1
ATOM 685 O O . SER A 1 89 ? -15.725 15.172 6.404 1.00 89.19 89 SER A O 1
ATOM 687 N N . GLN A 1 90 ? -15.925 15.280 8.633 1.00 86.38 90 GLN A N 1
ATOM 688 C CA . GLN A 1 90 ? -15.721 13.836 8.826 1.00 86.38 90 GLN A CA 1
ATOM 689 C C . GLN A 1 90 ? -16.711 12.975 8.046 1.00 86.38 90 GLN A C 1
ATOM 691 O O . GLN A 1 90 ? -16.343 11.940 7.491 1.00 86.38 90 GLN A O 1
ATOM 696 N N . ARG A 1 91 ? -17.958 13.439 7.943 1.00 86.62 91 ARG A N 1
ATOM 697 C CA . ARG A 1 91 ? -18.990 12.803 7.126 1.00 86.62 91 ARG A CA 1
ATOM 698 C C . ARG A 1 91 ? -18.583 12.747 5.653 1.00 86.62 91 ARG A C 1
ATOM 700 O O . ARG A 1 91 ? -18.667 11.689 5.035 1.00 86.62 91 ARG A O 1
ATOM 707 N N . PHE A 1 92 ? -18.132 13.871 5.097 1.00 89.19 92 PHE A N 1
ATOM 708 C CA . PHE A 1 92 ? -17.694 13.923 3.706 1.00 89.19 92 PHE A CA 1
ATOM 709 C C . PHE A 1 92 ? -16.448 13.063 3.482 1.00 89.19 92 PHE A C 1
ATOM 711 O O . PHE A 1 92 ? -16.409 12.295 2.525 1.00 89.19 92 PHE A O 1
ATOM 718 N N . PHE A 1 93 ? -15.474 13.120 4.396 1.00 90.38 93 PHE A N 1
ATOM 719 C CA . PHE A 1 93 ? -14.251 12.327 4.300 1.00 90.38 93 PHE A CA 1
ATOM 720 C C . PHE A 1 93 ? -14.548 10.823 4.258 1.00 90.38 93 PHE A C 1
ATOM 722 O O . PHE A 1 93 ? -14.039 10.125 3.388 1.00 90.38 93 PHE A O 1
ATOM 729 N N . ARG A 1 94 ? -15.442 10.319 5.120 1.00 89.81 94 ARG A N 1
ATOM 730 C CA . ARG A 1 94 ? -15.853 8.902 5.106 1.00 89.81 94 ARG A CA 1
ATOM 731 C C . ARG A 1 94 ? -16.481 8.482 3.775 1.00 89.81 94 ARG A C 1
ATOM 733 O O . ARG A 1 94 ? -16.145 7.418 3.264 1.00 89.81 94 ARG A O 1
ATOM 740 N N . ARG A 1 95 ? -17.354 9.311 3.189 1.00 90.31 95 ARG A N 1
ATOM 741 C CA . ARG A 1 95 ? -17.937 9.049 1.858 1.00 90.31 95 ARG A CA 1
ATOM 742 C C . ARG A 1 95 ? -16.870 9.060 0.764 1.00 90.31 95 ARG A C 1
ATOM 744 O O . ARG A 1 95 ? -16.884 8.198 -0.109 1.00 90.31 95 ARG A O 1
ATOM 751 N N . TRP A 1 96 ? -15.935 10.003 0.843 1.00 91.62 96 TRP A N 1
ATOM 752 C CA . TRP A 1 96 ? -14.803 10.093 -0.071 1.00 91.62 96 TRP A CA 1
ATOM 753 C C . TRP A 1 96 ? -13.923 8.836 -0.012 1.00 91.62 96 TRP A C 1
ATOM 755 O O . TRP A 1 96 ? -13.563 8.316 -1.059 1.00 91.62 96 TRP A O 1
ATOM 765 N N . LEU A 1 97 ? -13.678 8.261 1.173 1.00 91.69 97 LEU A N 1
ATOM 766 C CA . LEU A 1 97 ? -12.951 6.989 1.293 1.00 91.69 97 LEU A CA 1
ATOM 767 C C . LEU A 1 97 ? -13.660 5.820 0.613 1.00 91.69 97 LEU A C 1
ATOM 769 O O . LEU A 1 97 ? -13.009 5.035 -0.071 1.00 91.69 97 LEU A O 1
ATOM 773 N N . VAL A 1 98 ? -14.983 5.706 0.767 1.00 93.06 98 VAL A N 1
ATOM 774 C CA . VAL A 1 98 ? -15.751 4.661 0.068 1.00 93.06 98 VAL A CA 1
ATOM 775 C C . VAL A 1 98 ? -15.657 4.850 -1.448 1.00 93.06 98 VAL A C 1
ATOM 777 O O . VAL A 1 98 ? -15.448 3.879 -2.172 1.00 93.06 98 VAL A O 1
ATOM 780 N N . ALA A 1 99 ? -15.735 6.093 -1.933 1.00 93.50 99 ALA A N 1
ATOM 781 C CA . ALA A 1 99 ? -15.552 6.398 -3.351 1.00 93.50 99 ALA A CA 1
ATOM 782 C C . ALA A 1 99 ? -14.136 6.049 -3.849 1.00 93.50 99 ALA A C 1
ATOM 784 O O . ALA A 1 99 ? -13.992 5.503 -4.944 1.00 93.50 99 ALA A O 1
ATOM 785 N N . THR A 1 100 ? -13.096 6.295 -3.046 1.00 93.81 100 THR A N 1
ATOM 786 C CA . THR A 1 100 ? -11.717 5.901 -3.373 1.00 93.81 100 THR A CA 1
ATOM 787 C C . THR A 1 100 ? -11.582 4.383 -3.486 1.00 93.81 100 THR A C 1
ATOM 789 O O . THR A 1 100 ? -11.016 3.911 -4.467 1.00 93.81 100 THR A O 1
ATOM 792 N N . LEU A 1 101 ? -12.148 3.607 -2.553 1.00 94.44 101 LEU A N 1
ATOM 793 C CA . LEU A 1 101 ? -12.135 2.138 -2.636 1.00 94.44 101 LEU A CA 1
ATOM 794 C C . LEU A 1 101 ? -12.914 1.617 -3.853 1.00 94.44 101 LEU A C 1
ATOM 796 O O . LEU A 1 101 ? -12.504 0.644 -4.485 1.00 94.44 101 LEU A O 1
ATOM 800 N N . GLY A 1 102 ? -14.016 2.277 -4.221 1.00 96.00 102 GLY A N 1
ATOM 801 C CA . GLY A 1 102 ? -14.737 1.982 -5.461 1.00 96.00 102 GLY A CA 1
ATOM 802 C C . GLY A 1 102 ? -13.898 2.278 -6.708 1.00 96.00 102 GLY A C 1
ATOM 803 O O . GLY A 1 102 ? -13.876 1.480 -7.641 1.00 96.00 102 GLY A O 1
ATOM 804 N N . THR A 1 103 ? -13.150 3.384 -6.699 1.00 95.81 103 THR A N 1
ATOM 805 C CA . THR A 1 103 ? -12.219 3.750 -7.782 1.00 95.81 103 THR A CA 1
ATOM 806 C C . THR A 1 103 ? -11.083 2.735 -7.910 1.00 95.81 103 THR A C 1
ATOM 808 O O . THR A 1 103 ? -10.739 2.335 -9.018 1.00 95.81 103 THR A O 1
ATOM 811 N N . GLU A 1 104 ? -10.532 2.272 -6.790 1.00 95.81 104 GLU A N 1
ATOM 812 C CA . GLU A 1 104 ? -9.522 1.213 -6.765 1.00 95.81 104 GLU A CA 1
ATOM 813 C C . GLU A 1 104 ? -10.071 -0.112 -7.288 1.00 95.81 104 GLU A C 1
ATOM 815 O O . GLU A 1 104 ? -9.447 -0.739 -8.139 1.00 95.81 104 GLU A O 1
ATOM 820 N N . SER A 1 105 ? -11.279 -0.486 -6.865 1.00 96.81 105 SER A N 1
ATOM 821 C CA . SER A 1 105 ? -11.971 -1.673 -7.375 1.00 96.81 105 SER A CA 1
ATOM 822 C C . SER A 1 105 ? -12.133 -1.604 -8.895 1.00 96.81 105 SER A C 1
ATOM 824 O O . SER A 1 105 ? -11.819 -2.564 -9.593 1.00 96.81 105 SER A O 1
ATOM 826 N N . LEU A 1 106 ? -12.566 -0.454 -9.425 1.00 96.06 106 LEU A N 1
ATOM 827 C CA . LEU A 1 106 ? -12.700 -0.238 -10.865 1.00 96.06 106 LEU A CA 1
ATOM 828 C C . LEU A 1 106 ? -11.350 -0.331 -11.586 1.00 96.06 106 LEU A C 1
ATOM 830 O O . LEU A 1 106 ? -11.275 -0.937 -12.653 1.00 96.06 106 LEU A O 1
ATOM 834 N N . LEU A 1 107 ? -10.285 0.234 -11.011 1.00 94.94 107 LEU A N 1
ATOM 835 C CA . LEU A 1 107 ? -8.944 0.127 -11.579 1.00 94.94 107 LEU A CA 1
ATOM 836 C C . LEU A 1 107 ? -8.487 -1.334 -11.649 1.00 94.94 107 LEU A C 1
ATOM 838 O O . LEU A 1 107 ? -8.046 -1.761 -12.710 1.00 94.94 107 LEU A O 1
ATOM 842 N N . LEU A 1 108 ? -8.647 -2.115 -10.576 1.00 95.00 108 LEU A N 1
ATOM 843 C CA . LEU A 1 108 ? -8.292 -3.540 -10.579 1.00 95.00 108 LEU A CA 1
ATOM 844 C C . LEU A 1 108 ? -9.119 -4.337 -11.597 1.00 95.00 108 LEU A C 1
ATOM 846 O O . LEU A 1 108 ? -8.578 -5.213 -12.275 1.00 95.00 108 LEU A O 1
ATOM 850 N N . VAL A 1 109 ? -10.403 -4.001 -11.770 1.00 95.25 109 VAL A N 1
ATOM 851 C CA . VAL A 1 109 ? -11.234 -4.590 -12.829 1.00 95.25 109 VAL A CA 1
ATOM 852 C C . VAL A 1 109 ? -10.673 -4.267 -14.212 1.00 95.25 109 VAL A C 1
ATOM 854 O O . VAL A 1 109 ? -10.515 -5.172 -15.028 1.00 95.25 109 VAL A O 1
ATOM 857 N N . MET A 1 110 ? -10.330 -3.003 -14.473 1.00 92.50 110 MET A N 1
ATOM 858 C CA . MET A 1 110 ? -9.752 -2.594 -15.756 1.00 92.50 110 MET A CA 1
ATOM 859 C C . MET A 1 110 ? -8.419 -3.288 -16.033 1.00 92.50 110 MET A C 1
ATOM 861 O O . MET A 1 110 ? -8.225 -3.769 -17.142 1.00 92.50 110 MET A O 1
ATOM 865 N N . VAL A 1 111 ? -7.533 -3.392 -15.038 1.00 90.62 111 VAL A N 1
ATOM 866 C CA . VAL A 1 111 ? -6.249 -4.106 -15.166 1.00 90.62 111 VAL A CA 1
ATOM 867 C C . VAL A 1 111 ? -6.476 -5.555 -15.550 1.00 90.62 111 VAL A C 1
ATOM 869 O O . VAL A 1 111 ? -5.847 -6.052 -16.472 1.00 90.62 111 VAL A O 1
ATOM 872 N N . THR A 1 112 ? -7.420 -6.207 -14.879 1.00 91.19 112 THR A N 1
ATOM 873 C CA . THR A 1 112 ? -7.701 -7.622 -15.100 1.00 91.19 112 THR A CA 1
ATOM 874 C C . THR A 1 112 ? -8.312 -7.896 -16.474 1.00 91.19 112 THR A C 1
ATOM 876 O O . THR A 1 112 ? -7.951 -8.868 -17.132 1.00 91.19 112 THR A O 1
ATOM 879 N N . LEU A 1 113 ? -9.276 -7.071 -16.899 1.00 90.81 113 LEU A N 1
ATOM 880 C CA . LEU A 1 113 ? -10.002 -7.276 -18.155 1.00 90.81 113 LEU A CA 1
ATOM 881 C C . LEU A 1 113 ? -9.227 -6.765 -19.370 1.00 90.81 113 LEU A C 1
ATOM 883 O O . LEU A 1 113 ? -9.417 -7.271 -20.475 1.00 90.81 113 LEU A O 1
ATOM 887 N N . 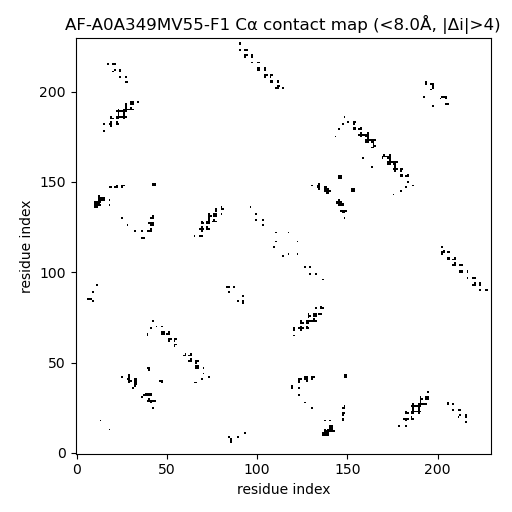LEU A 1 114 ? -8.380 -5.752 -19.178 1.00 86.94 114 LEU A N 1
ATOM 888 C CA . LEU A 1 114 ? -7.661 -5.056 -20.239 1.00 86.94 114 LEU A CA 1
ATOM 889 C C . LEU A 1 114 ? -6.144 -4.945 -19.939 1.00 86.94 114 LEU A C 1
ATOM 891 O O . LEU A 1 114 ? -5.611 -3.829 -19.911 1.00 86.94 114 LEU A O 1
ATOM 895 N N . PRO A 1 115 ? -5.423 -6.081 -19.792 1.00 75.50 115 PRO A N 1
ATOM 896 C CA . PRO A 1 115 ? -3.999 -6.142 -19.431 1.00 75.50 115 PRO A CA 1
ATOM 897 C C . PRO A 1 115 ? -3.089 -5.200 -20.223 1.00 75.50 115 PRO A C 1
ATOM 899 O O . PRO A 1 115 ? -2.119 -4.645 -19.714 1.00 75.50 115 PRO A O 1
ATOM 902 N N . THR A 1 116 ? -3.377 -5.068 -21.518 1.00 78.94 116 THR A N 1
ATOM 903 C CA . THR A 1 116 ? -2.528 -4.388 -22.501 1.00 78.94 116 THR A CA 1
ATOM 904 C C . THR A 1 116 ? -3.001 -2.975 -22.821 1.00 78.94 116 THR A C 1
ATOM 906 O O . THR A 1 116 ? -2.398 -2.308 -23.657 1.00 78.94 116 THR A O 1
ATOM 909 N N . PHE A 1 117 ? -4.100 -2.522 -22.213 1.00 77.81 117 PHE A N 1
ATOM 910 C CA . PHE A 1 117 ? -4.741 -1.260 -22.578 1.00 77.81 117 PHE A CA 1
ATOM 911 C C . PHE A 1 117 ? -4.073 -0.045 -21.933 1.00 77.81 117 PHE A C 1
ATOM 913 O O . PHE A 1 117 ? -4.010 1.021 -22.544 1.00 77.81 117 PHE A O 1
ATOM 920 N N . LEU A 1 118 ? -3.547 -0.194 -20.714 1.00 79.75 118 LEU A N 1
ATOM 921 C CA . LEU A 1 118 ? -2.880 0.890 -19.998 1.00 79.75 118 LEU A CA 1
ATOM 922 C C . LEU A 1 118 ? -1.355 0.771 -20.118 1.00 79.75 118 LEU A C 1
ATOM 924 O O . LEU A 1 118 ? -0.797 -0.293 -19.836 1.00 79.75 118 LEU A O 1
ATOM 928 N N . PRO A 1 119 ? -0.640 1.861 -20.459 1.00 89.88 119 PRO A N 1
ATOM 929 C CA . PRO A 1 119 ? 0.809 1.895 -20.328 1.00 89.88 119 PRO A CA 1
ATOM 930 C C . PRO A 1 119 ? 1.214 1.553 -18.893 1.00 89.88 119 PRO A C 1
ATOM 932 O O . PRO A 1 119 ? 0.675 2.125 -17.944 1.00 89.88 119 PRO A O 1
ATOM 935 N N . ARG A 1 120 ? 2.205 0.668 -18.730 1.00 90.44 120 ARG A N 1
ATOM 936 C CA . ARG A 1 120 ? 2.657 0.191 -17.409 1.00 90.44 120 ARG A CA 1
ATOM 937 C C . ARG A 1 120 ? 2.914 1.326 -16.419 1.00 90.44 120 ARG A C 1
ATOM 939 O O . ARG A 1 120 ? 2.497 1.242 -15.274 1.00 90.44 120 ARG A O 1
ATOM 946 N N . LEU A 1 121 ? 3.554 2.401 -16.881 1.00 93.00 121 LEU A N 1
ATOM 947 C CA . LEU A 1 121 ? 3.870 3.574 -16.067 1.00 93.00 121 LEU A CA 1
ATOM 948 C C . LEU A 1 121 ? 2.623 4.265 -15.502 1.00 93.00 121 LEU A C 1
ATOM 950 O O . LEU A 1 121 ? 2.620 4.691 -14.349 1.00 93.00 121 LEU A O 1
ATOM 954 N N . LEU A 1 122 ? 1.576 4.390 -16.322 1.00 93.88 122 LEU A N 1
ATOM 955 C CA . LEU A 1 122 ? 0.303 4.974 -15.908 1.00 93.88 122 LEU A CA 1
ATOM 956 C C . LEU A 1 122 ? -0.364 4.071 -14.872 1.00 93.88 122 LEU A C 1
ATOM 958 O O . LEU A 1 122 ? -0.784 4.552 -13.824 1.00 93.88 122 LEU A O 1
ATOM 962 N N . LEU A 1 123 ? -0.390 2.764 -15.137 1.00 93.62 123 LEU A N 1
ATOM 963 C CA . LEU A 1 123 ? -0.960 1.784 -14.225 1.00 93.62 123 LEU A CA 1
ATOM 964 C C . LEU A 1 123 ? -0.280 1.807 -12.848 1.00 93.62 123 LEU A C 1
ATOM 966 O O . LEU A 1 123 ? -0.952 2.007 -11.837 1.00 93.62 123 LEU A O 1
ATOM 970 N N . THR A 1 124 ? 1.045 1.648 -12.794 1.00 95.06 124 THR A N 1
ATOM 971 C CA . THR A 1 124 ? 1.780 1.616 -11.520 1.00 95.06 124 THR A CA 1
ATOM 972 C C . THR A 1 124 ? 1.655 2.937 -10.768 1.00 95.06 124 THR A C 1
ATOM 974 O O . THR A 1 124 ? 1.539 2.936 -9.546 1.00 95.06 124 THR A O 1
ATOM 977 N N . SER A 1 125 ? 1.566 4.061 -11.482 1.00 96.31 125 SER A N 1
ATOM 978 C CA . SER A 1 125 ? 1.329 5.378 -10.886 1.00 96.31 125 SER A CA 1
ATOM 979 C C . SER A 1 125 ? -0.086 5.514 -10.308 1.00 96.31 125 SER A C 1
ATOM 981 O O . SER A 1 125 ? -0.239 6.044 -9.209 1.00 96.31 125 SER A O 1
ATOM 983 N N . CYS A 1 126 ? -1.122 5.007 -10.986 1.00 96.25 126 CYS A N 1
ATOM 984 C CA . CYS A 1 126 ? -2.490 4.967 -10.456 1.00 96.25 126 CYS A CA 1
ATOM 985 C C . CYS A 1 126 ? -2.596 4.069 -9.214 1.00 96.25 126 CYS A C 1
ATOM 987 O O . CYS A 1 126 ? -3.195 4.479 -8.218 1.00 96.25 126 CYS A O 1
ATOM 989 N N . LEU A 1 127 ? -1.970 2.888 -9.234 1.00 95.81 127 LEU A N 1
ATOM 990 C CA . LEU A 1 127 ? -1.906 2.002 -8.067 1.00 95.81 127 LEU A CA 1
ATOM 991 C C . LEU A 1 127 ? -1.152 2.670 -6.907 1.00 95.81 127 LEU A C 1
ATOM 993 O O . LEU A 1 127 ? -1.628 2.649 -5.773 1.00 95.81 127 LEU A O 1
ATOM 997 N N . SER A 1 128 ? -0.037 3.353 -7.181 1.00 96.75 128 SER A N 1
ATOM 998 C CA . SER A 1 128 ? 0.689 4.134 -6.174 1.00 96.75 128 SER A CA 1
ATOM 999 C C . SER A 1 128 ? -0.101 5.318 -5.621 1.00 96.75 128 SER A C 1
ATOM 1001 O O . SER A 1 128 ? -0.015 5.598 -4.426 1.00 96.75 128 SER A O 1
ATOM 1003 N N . ALA A 1 129 ? -0.907 5.996 -6.439 1.00 97.12 129 ALA A N 1
ATOM 1004 C CA . ALA A 1 129 ? -1.805 7.045 -5.963 1.00 97.12 129 ALA A CA 1
ATOM 1005 C C . ALA A 1 129 ? -2.799 6.490 -4.932 1.00 97.12 129 ALA A C 1
ATOM 1007 O O . ALA A 1 129 ? -2.904 7.016 -3.823 1.00 97.12 129 ALA A O 1
ATOM 1008 N N . LEU A 1 130 ? -3.488 5.399 -5.277 1.00 96.19 130 LEU A N 1
ATOM 1009 C CA . LEU A 1 130 ? -4.489 4.759 -4.420 1.00 96.19 130 LEU A CA 1
ATOM 1010 C C . LEU A 1 130 ? -3.860 4.179 -3.149 1.00 96.19 130 LEU A C 1
ATOM 1012 O O . LEU A 1 130 ? -4.385 4.402 -2.058 1.00 96.19 130 LEU A O 1
ATOM 1016 N N . ALA A 1 131 ? -2.685 3.555 -3.260 1.00 94.62 131 ALA A N 1
ATOM 1017 C CA . ALA A 1 131 ? -1.915 3.090 -2.111 1.00 94.62 131 ALA A CA 1
ATOM 1018 C C . ALA A 1 131 ? -1.519 4.244 -1.171 1.00 94.62 131 ALA A C 1
ATOM 1020 O O . ALA A 1 131 ? -1.578 4.100 0.053 1.00 94.62 131 ALA A O 1
ATOM 1021 N N . GLY A 1 132 ? -1.155 5.407 -1.723 1.00 94.62 132 GLY A N 1
ATOM 1022 C CA . GLY A 1 132 ? -0.872 6.620 -0.954 1.00 94.62 132 GLY A CA 1
ATOM 1023 C C . GLY A 1 132 ? -2.107 7.150 -0.222 1.00 94.62 132 GLY A C 1
ATOM 1024 O O . GLY A 1 132 ? -2.031 7.478 0.967 1.00 94.62 132 GLY A O 1
ATOM 1025 N N . ILE A 1 133 ? -3.265 7.170 -0.896 1.00 94.38 133 ILE A N 1
ATOM 1026 C CA . ILE A 1 133 ? -4.542 7.537 -0.271 1.00 94.38 133 ILE A CA 1
ATOM 1027 C C . ILE A 1 133 ? -4.874 6.569 0.867 1.00 94.38 133 ILE A C 1
ATOM 1029 O O . ILE A 1 133 ? -5.151 7.019 1.981 1.00 94.38 133 ILE A O 1
ATOM 1033 N N . GLN A 1 134 ? -4.812 5.255 0.634 1.00 91.69 134 GLN A N 1
ATOM 1034 C CA . GLN A 1 134 ? -5.087 4.246 1.658 1.00 91.69 134 GLN A CA 1
ATOM 1035 C C . GLN A 1 134 ? -4.150 4.385 2.862 1.00 91.69 134 GLN A C 1
ATOM 1037 O O . GLN A 1 134 ? -4.631 4.428 3.996 1.00 91.69 134 GLN A O 1
ATOM 1042 N N . LEU A 1 135 ? -2.836 4.524 2.631 1.00 90.06 135 LEU A N 1
ATOM 1043 C CA . LEU A 1 135 ? -1.849 4.679 3.704 1.00 90.06 135 LEU A CA 1
ATOM 1044 C C . LEU A 1 135 ? -2.122 5.930 4.548 1.00 90.06 135 LEU A C 1
ATOM 1046 O O . LEU A 1 135 ? -1.915 5.919 5.761 1.00 90.06 135 LEU A O 1
ATOM 1050 N N . GLN A 1 136 ? -2.543 7.037 3.931 1.00 91.44 136 GLN A N 1
ATOM 1051 C CA . GLN A 1 136 ? -2.893 8.251 4.671 1.00 91.44 136 GLN A CA 1
ATOM 1052 C C . GLN A 1 136 ? -4.233 8.122 5.407 1.00 91.44 136 GLN A C 1
ATOM 1054 O O . GLN A 1 136 ? -4.382 8.687 6.490 1.00 91.44 136 GLN A O 1
ATOM 1059 N N . SER A 1 137 ? -5.180 7.374 4.849 1.00 88.75 137 SER A N 1
ATOM 1060 C CA . SER A 1 137 ? -6.559 7.297 5.339 1.00 88.75 137 SER A CA 1
ATOM 1061 C C . SER A 1 137 ? -6.749 6.301 6.482 1.00 88.75 137 SER A C 1
ATOM 1063 O O . SER A 1 137 ? -7.440 6.604 7.456 1.00 88.75 137 SER A O 1
ATOM 1065 N N . PHE A 1 138 ? -6.125 5.124 6.390 1.00 84.56 138 PHE A N 1
ATOM 1066 C CA . PHE A 1 138 ? -6.328 4.005 7.311 1.00 84.56 138 PHE A CA 1
ATOM 1067 C C . PHE A 1 138 ? -5.094 3.786 8.181 1.00 84.56 138 PHE A C 1
ATOM 1069 O O . PHE A 1 138 ? -4.268 2.915 7.925 1.00 84.56 138 PHE A O 1
ATOM 1076 N N . ARG A 1 139 ? -4.973 4.615 9.222 1.00 80.31 139 ARG A N 1
ATOM 1077 C CA . ARG A 1 139 ? -3.806 4.615 10.119 1.00 80.31 139 ARG A CA 1
ATOM 1078 C C . ARG A 1 139 ? -4.075 4.096 11.520 1.00 80.31 139 ARG A C 1
ATOM 1080 O O . ARG A 1 139 ? -3.136 3.994 12.302 1.00 80.31 139 ARG A O 1
ATOM 1087 N N . GLN A 1 140 ? -5.329 3.804 11.871 1.00 76.88 140 GLN A N 1
ATOM 1088 C CA . GLN A 1 140 ? -5.680 3.384 13.227 1.00 76.88 140 GLN A CA 1
ATOM 1089 C C . GLN A 1 140 ? -6.628 2.184 13.277 1.00 76.88 140 GLN A C 1
ATOM 1091 O O . GLN A 1 140 ? -7.651 2.154 12.596 1.00 76.88 140 GLN A O 1
ATOM 1096 N N . ILE A 1 141 ? -6.312 1.236 14.161 1.00 78.50 141 ILE A N 1
ATOM 1097 C CA . ILE A 1 141 ? -7.163 0.105 14.548 1.00 78.50 141 ILE A CA 1
ATOM 1098 C C . ILE A 1 141 ? -7.407 0.176 16.039 1.00 78.50 141 ILE A C 1
ATOM 1100 O O . ILE A 1 141 ? -6.471 0.016 16.815 1.00 78.50 141 ILE A O 1
ATOM 1104 N N . ASN A 1 142 ? -8.659 0.346 16.458 1.00 70.88 142 ASN A N 1
ATOM 1105 C CA . ASN A 1 142 ? -9.040 0.349 17.875 1.00 70.88 142 ASN A CA 1
ATOM 1106 C C . ASN A 1 142 ? -8.096 1.195 18.768 1.00 70.88 142 ASN A C 1
ATOM 1108 O O . ASN A 1 142 ? -7.716 0.757 19.851 1.00 70.88 142 ASN A O 1
ATOM 1112 N N . GLY A 1 143 ? -7.667 2.371 18.287 1.00 63.50 143 GLY A N 1
ATOM 1113 C CA . GLY A 1 143 ? -6.737 3.272 18.989 1.00 63.50 143 GLY A CA 1
ATOM 1114 C C . GLY A 1 143 ? -5.239 2.957 18.836 1.00 63.50 143 GLY A C 1
ATOM 1115 O O . GLY A 1 143 ? -4.411 3.726 19.313 1.00 63.50 143 GLY A O 1
ATOM 1116 N N . LEU A 1 144 ? -4.871 1.872 18.150 1.00 72.38 144 LEU A N 1
ATOM 1117 C CA . LEU A 1 144 ? -3.491 1.518 17.806 1.00 72.38 144 LEU A CA 1
ATOM 1118 C C . LEU A 1 144 ? -3.139 2.049 16.422 1.00 72.38 144 LEU A C 1
ATOM 1120 O O . LEU A 1 144 ? -3.856 1.790 15.455 1.00 72.38 144 LEU A O 1
ATOM 1124 N N . THR A 1 145 ? -2.009 2.738 16.304 1.00 74.31 145 THR A N 1
ATOM 1125 C CA . THR A 1 145 ? -1.491 3.146 14.997 1.00 74.31 145 THR A CA 1
ATOM 1126 C C . THR A 1 145 ? -0.963 1.929 14.237 1.00 74.31 145 THR A C 1
ATOM 1128 O O . THR A 1 145 ? -0.141 1.178 14.762 1.00 74.31 145 THR A O 1
ATOM 1131 N N . PHE A 1 146 ? -1.397 1.754 12.992 1.00 74.31 146 PHE A N 1
ATOM 1132 C CA . PHE A 1 146 ? -0.899 0.727 12.073 1.00 74.31 146 PHE A CA 1
ATOM 1133 C C . PHE A 1 146 ? -0.731 1.317 10.670 1.00 74.31 146 PHE A C 1
ATOM 1135 O O . PHE A 1 146 ? -1.264 2.384 10.374 1.00 74.31 146 PHE A O 1
ATOM 1142 N N . ASN A 1 147 ? -0.015 0.611 9.797 1.00 69.62 147 ASN A N 1
ATOM 1143 C CA . ASN A 1 147 ? 0.035 0.942 8.374 1.00 69.62 147 ASN A CA 1
ATOM 1144 C C . ASN A 1 147 ? -0.488 -0.233 7.547 1.00 69.62 147 ASN A C 1
ATOM 1146 O O . ASN A 1 147 ? 0.055 -1.328 7.636 1.00 69.62 147 ASN A O 1
ATOM 1150 N N . SER A 1 148 ? -1.513 -0.026 6.723 1.00 65.69 148 SER A N 1
ATOM 1151 C CA . SER A 1 148 ? -2.077 -1.093 5.879 1.00 65.69 148 SER A CA 1
ATOM 1152 C C . SER A 1 148 ? -1.116 -1.587 4.795 1.00 65.69 148 SER A C 1
ATOM 1154 O O . SER A 1 148 ? -1.169 -2.753 4.427 1.00 65.69 148 SER A O 1
ATOM 1156 N N . THR A 1 149 ? -0.217 -0.725 4.316 1.00 66.00 149 THR A N 1
ATOM 1157 C CA . THR A 1 149 ? 0.707 -1.025 3.210 1.00 66.00 149 THR A CA 1
ATOM 1158 C C . THR A 1 149 ? 2.181 -1.061 3.630 1.00 66.00 149 THR A C 1
ATOM 1160 O O . THR A 1 149 ? 2.984 -1.769 3.032 1.00 66.00 149 THR A O 1
ATOM 1163 N N . MET A 1 150 ? 2.570 -0.368 4.708 1.00 72.56 150 MET A N 1
ATOM 1164 C CA . MET A 1 150 ? 3.967 -0.324 5.168 1.00 72.56 150 MET A CA 1
ATOM 1165 C C . MET A 1 150 ? 4.250 -1.348 6.281 1.00 72.56 150 MET A C 1
ATOM 1167 O O . MET A 1 150 ? 4.020 -1.088 7.464 1.00 72.56 150 MET A O 1
ATOM 1171 N N . MET A 1 151 ? 4.819 -2.500 5.917 1.00 82.75 151 MET A N 1
ATOM 1172 C CA . MET A 1 151 ? 4.974 -3.635 6.840 1.00 82.75 151 MET A CA 1
ATOM 1173 C C . MET A 1 151 ? 6.124 -3.508 7.847 1.00 82.75 151 MET A C 1
ATOM 1175 O O . MET A 1 151 ? 5.975 -3.951 8.983 1.00 82.75 151 MET A O 1
ATOM 1179 N N . THR A 1 152 ? 7.240 -2.849 7.515 1.00 86.50 152 THR A N 1
ATOM 1180 C CA . THR A 1 152 ? 8.400 -2.732 8.428 1.00 86.50 152 THR A CA 1
ATOM 1181 C C . THR A 1 152 ? 8.032 -2.092 9.770 1.00 86.50 152 THR A C 1
ATOM 1183 O O . THR A 1 152 ? 8.452 -2.554 10.832 1.00 86.50 152 THR A O 1
ATOM 1186 N N . GLY A 1 153 ? 7.203 -1.043 9.733 1.00 85.44 153 GLY A N 1
ATOM 1187 C CA . GLY A 1 153 ? 6.704 -0.386 10.941 1.00 85.44 153 GLY A CA 1
ATOM 1188 C C . GLY A 1 153 ? 5.826 -1.312 11.784 1.00 85.44 153 GLY A C 1
ATOM 1189 O O . GLY A 1 153 ? 5.997 -1.362 13.004 1.00 85.44 153 GLY A O 1
ATOM 1190 N N . ASN A 1 154 ? 4.948 -2.082 11.132 1.00 87.69 154 ASN A N 1
ATOM 1191 C CA . ASN A 1 154 ? 4.086 -3.060 11.796 1.00 87.69 154 ASN A CA 1
ATOM 1192 C C . ASN A 1 154 ? 4.898 -4.193 12.427 1.00 87.69 154 ASN A C 1
ATOM 1194 O O . ASN A 1 154 ? 4.610 -4.558 13.558 1.00 87.69 154 ASN A O 1
ATOM 1198 N N . ILE A 1 155 ? 5.933 -4.707 11.752 1.00 91.00 155 ILE A N 1
ATOM 1199 C CA . ILE A 1 155 ? 6.811 -5.763 12.285 1.00 91.00 155 ILE A CA 1
ATOM 1200 C C . ILE A 1 155 ? 7.511 -5.280 13.557 1.00 91.00 155 ILE A C 1
ATOM 1202 O O . ILE A 1 155 ? 7.462 -5.956 14.583 1.00 91.00 155 ILE A O 1
ATOM 1206 N N . ARG A 1 156 ? 8.109 -4.080 13.528 1.00 92.50 156 ARG A N 1
ATOM 1207 C CA . ARG A 1 156 ? 8.766 -3.496 14.708 1.00 92.50 156 ARG A CA 1
ATOM 1208 C C . ARG A 1 156 ? 7.783 -3.316 15.868 1.00 92.50 156 ARG A C 1
ATOM 1210 O O . ARG A 1 156 ? 8.104 -3.673 16.998 1.00 92.50 156 ARG A O 1
ATOM 1217 N N . ALA A 1 157 ? 6.604 -2.750 15.600 1.00 90.19 157 ALA A N 1
ATOM 1218 C CA . ALA A 1 157 ? 5.581 -2.525 16.620 1.00 90.19 157 ALA A CA 1
ATOM 1219 C C . ALA A 1 157 ? 5.019 -3.847 17.174 1.00 90.19 157 ALA A C 1
ATOM 1221 O O . ALA A 1 157 ? 4.845 -3.977 18.381 1.00 90.19 157 ALA A O 1
ATOM 1222 N N . CYS A 1 158 ? 4.817 -4.845 16.311 1.00 92.94 158 CYS A N 1
ATOM 1223 C CA . CYS A 1 158 ? 4.416 -6.198 16.678 1.00 92.94 158 CYS A CA 1
ATOM 1224 C C . CYS A 1 158 ? 5.442 -6.838 17.614 1.00 92.94 158 CYS A C 1
ATOM 1226 O O . CYS A 1 158 ? 5.072 -7.324 18.678 1.00 92.94 158 CYS A O 1
ATOM 1228 N N . ALA A 1 159 ? 6.726 -6.806 17.248 1.00 94.88 159 ALA A N 1
ATOM 1229 C CA . ALA A 1 159 ? 7.798 -7.358 18.068 1.00 94.88 159 ALA A CA 1
ATOM 1230 C C . ALA A 1 159 ? 7.861 -6.666 19.436 1.00 94.88 159 ALA A C 1
ATOM 1232 O O . ALA A 1 159 ? 7.862 -7.340 20.463 1.00 94.88 159 ALA A O 1
ATOM 1233 N N . ALA A 1 160 ? 7.835 -5.330 19.462 1.00 94.50 160 ALA A N 1
ATOM 1234 C CA . ALA A 1 160 ? 7.850 -4.571 20.709 1.00 94.50 160 ALA A CA 1
ATOM 1235 C C . ALA A 1 160 ? 6.661 -4.924 21.622 1.00 94.50 160 ALA A C 1
ATOM 1237 O O . ALA A 1 160 ? 6.854 -5.131 22.817 1.00 94.50 160 ALA A O 1
ATOM 1238 N N . ALA A 1 161 ? 5.451 -5.040 21.065 1.00 93.94 161 ALA A N 1
ATOM 1239 C CA . ALA A 1 161 ? 4.248 -5.370 21.825 1.00 93.94 161 ALA A CA 1
ATOM 1240 C C . ALA A 1 161 ? 4.236 -6.830 22.313 1.00 93.94 161 ALA A C 1
ATOM 1242 O O . ALA A 1 161 ? 3.944 -7.077 23.479 1.00 93.94 161 ALA A O 1
ATOM 1243 N N . LEU A 1 162 ? 4.600 -7.795 21.460 1.00 95.44 162 LEU A N 1
ATOM 1244 C CA . LEU A 1 162 ? 4.646 -9.212 21.834 1.00 95.44 162 LEU A CA 1
ATOM 1245 C C . LEU A 1 162 ? 5.715 -9.480 22.892 1.00 95.44 162 LEU A C 1
ATOM 1247 O O . LEU A 1 162 ? 5.401 -10.009 23.953 1.00 95.44 162 LEU A O 1
ATOM 1251 N N . PHE A 1 163 ? 6.968 -9.097 22.632 1.00 95.81 163 PHE A N 1
ATOM 1252 C CA . PHE A 1 163 ? 8.058 -9.366 23.570 1.00 95.81 163 PHE A CA 1
ATOM 1253 C C . PHE A 1 163 ? 7.928 -8.533 24.845 1.00 95.81 163 PHE A C 1
ATOM 1255 O O . PHE A 1 163 ? 8.168 -9.056 25.928 1.00 95.81 163 PHE A O 1
ATOM 1262 N N . GLY A 1 164 ? 7.482 -7.276 24.741 1.00 95.94 164 GLY A N 1
ATOM 1263 C CA . GLY A 1 164 ? 7.181 -6.447 25.906 1.00 95.94 164 GLY A CA 1
ATOM 1264 C C . GLY A 1 164 ? 6.057 -7.035 26.759 1.00 95.94 164 GLY A C 1
ATOM 1265 O O . GLY A 1 164 ? 6.209 -7.135 27.971 1.00 95.94 164 GLY A O 1
ATOM 1266 N N . GLY A 1 165 ? 4.967 -7.489 26.136 1.00 96.25 165 GLY A N 1
ATOM 1267 C CA . GLY A 1 165 ? 3.845 -8.114 26.836 1.00 96.25 165 GLY A CA 1
ATOM 1268 C C . GLY A 1 165 ? 4.205 -9.443 27.495 1.00 96.25 165 GLY A C 1
ATOM 1269 O O . GLY A 1 165 ? 3.817 -9.680 28.632 1.00 96.25 165 GLY A O 1
ATOM 1270 N N . LEU A 1 166 ? 5.002 -10.284 26.833 1.00 95.88 166 LEU A N 1
ATOM 1271 C CA . LEU A 1 166 ? 5.496 -11.530 27.426 1.00 95.88 166 LEU A CA 1
ATOM 1272 C C . LEU A 1 166 ? 6.442 -11.264 28.603 1.00 95.88 166 LEU A C 1
ATOM 1274 O O . LEU A 1 166 ? 6.315 -11.900 29.643 1.00 95.88 166 LEU A O 1
ATOM 1278 N N . TRP A 1 167 ? 7.360 -10.304 28.463 1.00 96.94 167 TRP A N 1
ATOM 1279 C CA . TRP A 1 167 ? 8.315 -9.958 29.517 1.00 96.94 167 TRP A CA 1
ATOM 1280 C C . TRP A 1 167 ? 7.631 -9.340 30.743 1.00 96.94 167 TRP A C 1
ATOM 1282 O O . TRP A 1 167 ? 7.886 -9.734 31.880 1.00 96.94 167 TRP A O 1
ATOM 1292 N N . LEU A 1 168 ? 6.720 -8.392 30.514 1.00 96.75 168 LEU A N 1
ATOM 1293 C CA . LEU A 1 168 ? 5.983 -7.684 31.563 1.00 96.75 168 LEU A CA 1
ATOM 1294 C C . LEU A 1 168 ? 4.754 -8.455 32.068 1.00 96.75 168 LEU A C 1
ATOM 1296 O O . LEU A 1 168 ? 4.067 -7.963 32.958 1.00 96.75 168 LEU A O 1
ATOM 1300 N N . HIS A 1 169 ? 4.474 -9.642 31.515 1.00 95.00 169 HIS A N 1
ATOM 1301 C CA . HIS A 1 169 ? 3.255 -10.420 31.774 1.00 95.00 169 HIS A CA 1
ATOM 1302 C C . HIS A 1 169 ? 1.964 -9.608 31.541 1.00 95.00 169 HIS A C 1
ATOM 1304 O O . HIS A 1 169 ? 0.941 -9.812 32.194 1.00 95.00 169 HIS A O 1
ATOM 1310 N N . ASP A 1 170 ? 2.009 -8.684 30.579 1.00 96.50 170 ASP A N 1
ATOM 1311 C CA . ASP A 1 170 ? 0.894 -7.829 30.191 1.00 96.50 170 ASP A CA 1
ATOM 1312 C C . ASP A 1 170 ? 0.150 -8.437 28.994 1.00 96.50 170 ASP A C 1
ATOM 1314 O O . ASP A 1 170 ? 0.560 -8.333 27.830 1.00 96.50 170 ASP A O 1
ATOM 1318 N N . ALA A 1 171 ? -0.994 -9.055 29.289 1.00 95.12 171 ALA A N 1
ATOM 1319 C CA . ALA A 1 171 ? -1.860 -9.667 28.289 1.00 95.12 171 ALA A CA 1
ATOM 1320 C C . ALA A 1 171 ? -2.397 -8.658 27.257 1.00 95.12 171 ALA A C 1
ATOM 1322 O O . ALA A 1 171 ? -2.637 -9.033 26.107 1.00 95.12 171 ALA A O 1
ATOM 1323 N N . GLN A 1 172 ? -2.573 -7.382 27.619 1.00 93.62 172 GLN A N 1
ATOM 1324 C CA . GLN A 1 172 ? -3.055 -6.374 26.676 1.00 93.62 172 GLN A CA 1
ATOM 1325 C C . GLN A 1 172 ? -2.010 -6.101 25.598 1.00 93.62 172 GLN A C 1
ATOM 1327 O O . GLN A 1 172 ? -2.359 -6.071 24.416 1.00 93.62 172 GLN A O 1
ATOM 1332 N N . LEU A 1 173 ? -0.735 -5.969 25.976 1.00 92.38 173 LEU A N 1
ATOM 1333 C CA . LEU A 1 173 ? 0.368 -5.804 25.026 1.00 92.38 173 LEU A CA 1
ATOM 1334 C C . LEU A 1 173 ? 0.512 -7.015 24.098 1.00 92.38 173 LEU A C 1
ATOM 1336 O O . LEU A 1 173 ? 0.657 -6.841 22.886 1.00 92.38 173 LEU A O 1
ATOM 1340 N N . VAL A 1 174 ? 0.363 -8.236 24.622 1.00 95.06 174 VAL A N 1
ATOM 1341 C CA . VAL A 1 174 ? 0.358 -9.449 23.785 1.00 95.06 174 VAL A CA 1
ATOM 1342 C C . VAL A 1 174 ? -0.781 -9.401 22.764 1.00 95.06 174 VAL A C 1
ATOM 1344 O O . VAL A 1 174 ? -0.554 -9.618 21.575 1.00 95.06 174 VAL A O 1
ATOM 1347 N N . VAL A 1 175 ? -1.998 -9.041 23.183 1.00 93.62 175 VAL A N 1
ATOM 1348 C CA . VAL A 1 175 ? -3.147 -8.905 22.273 1.00 93.62 175 VAL A CA 1
ATOM 1349 C C . VAL A 1 175 ? -2.905 -7.830 21.207 1.00 93.62 175 VAL A C 1
ATOM 1351 O O . VAL A 1 175 ? -3.280 -8.027 20.051 1.00 93.62 175 VAL A O 1
ATOM 1354 N N . GLN A 1 176 ? -2.274 -6.702 21.546 1.00 91.38 176 GLN A N 1
ATOM 1355 C CA . GLN A 1 176 ? -1.892 -5.682 20.559 1.00 91.38 176 GLN A CA 1
ATOM 1356 C C . GLN A 1 176 ? -0.888 -6.234 19.541 1.00 91.38 176 GLN A C 1
ATOM 1358 O O . GLN A 1 176 ? -1.064 -6.050 18.336 1.00 91.38 176 GLN A O 1
ATOM 1363 N N . GLY A 1 177 ? 0.122 -6.959 20.020 1.00 92.94 177 GLY A N 1
ATOM 1364 C CA . GLY A 1 177 ? 1.098 -7.635 19.179 1.00 92.94 177 GLY A CA 1
ATOM 1365 C C . GLY A 1 177 ? 0.452 -8.639 18.224 1.00 92.94 177 GLY A C 1
ATOM 1366 O O . GLY A 1 177 ? 0.711 -8.591 17.027 1.00 92.94 177 GLY A O 1
ATOM 1367 N N . LEU A 1 178 ? -0.471 -9.473 18.709 1.00 94.25 178 LEU A N 1
ATOM 1368 C CA . LEU A 1 178 ? -1.200 -10.442 17.881 1.00 94.25 178 LEU A CA 1
ATOM 1369 C C . LEU A 1 178 ? -2.089 -9.774 16.819 1.00 94.25 178 LEU A C 1
ATOM 1371 O O . LEU A 1 178 ? -2.209 -10.287 15.707 1.00 94.25 178 LEU A O 1
ATOM 1375 N N . LYS A 1 179 ? -2.680 -8.609 17.120 1.00 93.12 179 LYS A N 1
ATOM 1376 C CA . LYS A 1 179 ? -3.417 -7.810 16.123 1.00 93.12 179 LYS A CA 1
ATOM 1377 C C . LYS A 1 179 ? -2.495 -7.288 15.020 1.00 93.12 179 LYS A C 1
ATOM 1379 O O . LYS A 1 179 ? -2.887 -7.284 13.864 1.00 93.12 179 LYS A O 1
ATOM 1384 N N . LEU A 1 180 ? -1.283 -6.843 15.354 1.00 92.12 180 LEU A N 1
ATOM 1385 C CA . LEU A 1 180 ? -0.307 -6.395 14.353 1.00 92.12 180 LEU A CA 1
ATOM 1386 C C . LEU A 1 180 ? 0.272 -7.569 13.552 1.00 92.12 180 LEU A C 1
ATOM 1388 O O . LEU A 1 180 ? 0.490 -7.439 12.346 1.00 92.12 180 LEU A O 1
ATOM 1392 N N . LEU A 1 181 ? 0.466 -8.716 14.209 1.00 93.50 181 LEU A N 1
ATOM 1393 C CA . LEU A 1 181 ? 0.885 -9.973 13.594 1.00 93.50 181 LEU A CA 1
ATOM 1394 C C . LEU A 1 181 ? -0.088 -10.399 12.494 1.00 93.50 181 LEU A C 1
ATOM 1396 O O . LEU A 1 181 ? 0.336 -10.677 11.374 1.00 93.50 181 LEU A O 1
ATOM 1400 N N . SER A 1 182 ? -1.393 -10.389 12.777 1.00 94.31 182 SER A N 1
ATOM 1401 C CA . SER A 1 182 ? -2.396 -10.780 11.784 1.00 94.31 182 SER A CA 1
ATOM 1402 C C . SER A 1 182 ? -2.400 -9.867 10.554 1.00 94.31 182 SER A C 1
ATOM 1404 O O . SER A 1 182 ? -2.586 -10.362 9.445 1.00 94.31 182 SER A O 1
ATOM 1406 N N . ILE A 1 183 ? -2.135 -8.565 10.710 1.00 92.50 183 ILE A N 1
ATOM 1407 C CA . ILE A 1 183 ? -2.078 -7.607 9.592 1.00 92.50 183 ILE A CA 1
ATOM 1408 C C . ILE A 1 183 ? -0.912 -7.926 8.659 1.00 92.50 183 ILE A C 1
ATOM 1410 O O . ILE A 1 183 ? -1.121 -8.054 7.454 1.00 92.50 183 ILE A O 1
ATOM 1414 N N . PHE A 1 184 ? 0.311 -8.069 9.186 1.00 88.94 184 PHE A N 1
ATOM 1415 C CA . PHE A 1 184 ? 1.456 -8.312 8.305 1.00 88.94 184 PHE A CA 1
ATOM 1416 C C . PHE A 1 184 ? 1.434 -9.722 7.703 1.00 88.94 184 PHE A C 1
ATOM 1418 O O . PHE A 1 184 ? 1.828 -9.890 6.552 1.00 88.94 184 PHE A O 1
ATOM 1425 N N . LEU A 1 185 ? 0.916 -10.724 8.425 1.00 94.62 185 LEU A N 1
ATOM 1426 C CA . LEU A 1 185 ? 0.681 -12.048 7.847 1.00 94.62 185 LEU A CA 1
ATOM 1427 C C . LEU A 1 185 ? -0.368 -11.993 6.734 1.00 94.62 185 LEU A C 1
ATOM 1429 O O . LEU A 1 185 ? -0.179 -12.630 5.704 1.00 94.62 185 LEU A O 1
ATOM 1433 N N . SER A 1 186 ? -1.429 -11.198 6.895 1.00 96.12 186 SER A N 1
ATOM 1434 C CA . SER A 1 186 ? -2.438 -11.010 5.844 1.00 96.12 186 SER A CA 1
ATOM 1435 C C . SER A 1 186 ? -1.840 -10.377 4.590 1.00 96.12 186 SER A C 1
ATOM 1437 O O . SER A 1 186 ? -2.151 -10.825 3.492 1.00 96.12 186 SER A O 1
ATOM 1439 N N . PHE A 1 187 ? -0.930 -9.407 4.733 1.00 95.00 187 PHE A N 1
ATOM 1440 C CA . PHE A 1 187 ? -0.181 -8.857 3.598 1.00 95.00 187 PHE A CA 1
ATOM 1441 C C . PHE A 1 187 ? 0.630 -9.936 2.870 1.00 95.00 187 PHE A C 1
ATOM 1443 O O . PHE A 1 187 ? 0.515 -10.078 1.653 1.00 95.00 187 PHE A O 1
ATOM 1450 N N . CYS A 1 188 ? 1.400 -10.746 3.607 1.00 95.38 188 CYS A N 1
ATOM 145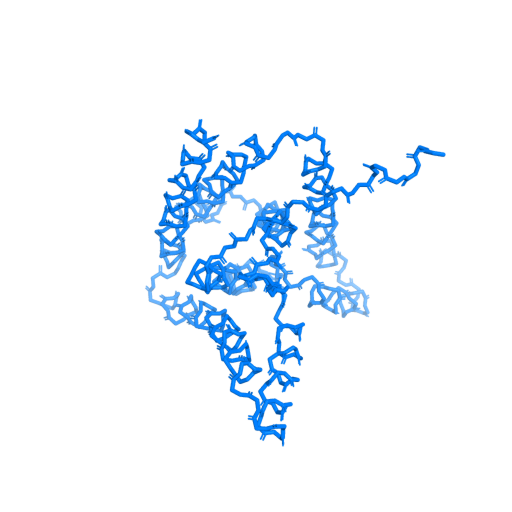1 C CA . CYS A 1 188 ? 2.156 -11.856 3.022 1.00 95.38 188 CYS A CA 1
ATOM 1452 C C . CYS A 1 188 ? 1.241 -12.869 2.317 1.00 95.38 188 CYS A C 1
ATOM 1454 O O . CYS A 1 188 ? 1.558 -13.318 1.218 1.00 95.38 188 CYS A O 1
ATOM 1456 N N . LEU A 1 189 ? 0.098 -13.203 2.925 1.00 97.12 189 LEU A N 1
ATOM 1457 C CA . LEU A 1 189 ? -0.895 -14.098 2.332 1.00 97.12 189 LEU A CA 1
ATOM 1458 C C . LEU A 1 189 ? -1.484 -13.520 1.045 1.00 97.12 189 LEU A C 1
ATOM 1460 O O . LEU A 1 189 ? -1.665 -14.269 0.093 1.00 97.12 189 LEU A O 1
ATOM 1464 N N . GLY A 1 190 ? -1.742 -12.214 0.987 1.00 96.94 190 GLY A N 1
ATOM 1465 C CA . GLY A 1 190 ? -2.207 -11.541 -0.226 1.00 96.94 190 GLY A CA 1
ATOM 1466 C C . GLY A 1 190 ? -1.206 -11.660 -1.368 1.00 96.94 190 GLY A C 1
ATOM 1467 O O . GLY A 1 190 ? -1.552 -12.136 -2.448 1.00 96.94 190 GLY A O 1
ATOM 1468 N N . ALA A 1 191 ? 0.056 -11.319 -1.104 1.00 96.12 191 ALA A N 1
ATOM 1469 C CA . ALA A 1 191 ? 1.131 -11.443 -2.085 1.00 96.12 191 ALA A CA 1
ATOM 1470 C C . ALA A 1 191 ? 1.307 -12.893 -2.574 1.00 96.12 191 ALA A C 1
ATOM 1472 O O . ALA A 1 191 ? 1.365 -13.144 -3.777 1.00 96.12 191 ALA A O 1
ATOM 1473 N N . ALA A 1 192 ? 1.333 -13.857 -1.647 1.00 96.69 192 ALA A N 1
ATOM 1474 C CA . ALA A 1 192 ? 1.469 -15.275 -1.971 1.00 96.69 192 ALA A CA 1
ATOM 1475 C C . ALA A 1 192 ? 0.273 -15.808 -2.772 1.00 96.69 192 ALA A C 1
ATOM 1477 O O . ALA A 1 192 ? 0.465 -16.526 -3.749 1.00 96.69 192 ALA A O 1
ATOM 1478 N N . THR A 1 193 ? -0.951 -15.427 -2.390 1.00 96.44 193 THR A N 1
ATOM 1479 C CA . THR A 1 193 ? -2.180 -15.815 -3.099 1.00 96.44 193 THR A CA 1
ATOM 1480 C C . THR A 1 193 ? -2.147 -15.319 -4.534 1.00 96.44 193 THR A C 1
ATOM 1482 O O . THR A 1 193 ? -2.480 -16.078 -5.442 1.00 96.44 193 THR A O 1
ATOM 1485 N N . LEU A 1 194 ? -1.716 -14.071 -4.747 1.00 96.31 194 LEU A N 1
ATOM 1486 C CA . LEU A 1 194 ? -1.643 -13.508 -6.085 1.00 96.31 194 LEU A CA 1
ATOM 1487 C C . LEU A 1 194 ? -0.669 -14.280 -6.980 1.00 96.31 194 LEU A C 1
ATOM 1489 O O . LEU A 1 194 ? -1.038 -14.633 -8.092 1.00 96.31 194 LEU A O 1
ATOM 1493 N N . VAL A 1 195 ? 0.548 -14.561 -6.513 1.00 93.38 195 VAL A N 1
ATOM 1494 C CA . VAL A 1 195 ? 1.543 -15.270 -7.336 1.00 93.38 195 VAL A CA 1
ATOM 1495 C C . VAL A 1 195 ? 1.122 -16.723 -7.572 1.00 93.38 195 VAL A C 1
ATOM 1497 O O . VAL A 1 195 ? 1.098 -17.172 -8.712 1.00 93.38 195 VAL A O 1
ATOM 1500 N N . PHE A 1 196 ? 0.703 -17.435 -6.521 1.00 94.88 196 PHE A N 1
ATOM 1501 C CA . PHE A 1 196 ? 0.335 -18.851 -6.615 1.00 94.88 196 PHE A CA 1
ATOM 1502 C C . PHE A 1 196 ? -0.864 -19.094 -7.539 1.00 94.88 196 PHE A C 1
ATOM 1504 O O . PHE A 1 196 ? -0.839 -19.989 -8.381 1.00 94.88 196 PHE A O 1
ATOM 1511 N N . LEU A 1 197 ? -1.926 -18.294 -7.403 1.00 94.31 197 LEU A N 1
ATOM 1512 C CA . LEU A 1 197 ? -3.073 -18.385 -8.306 1.00 94.31 197 LEU A CA 1
ATOM 1513 C C . LEU A 1 197 ? -2.776 -17.731 -9.660 1.00 94.31 197 LEU A C 1
ATOM 1515 O O . LEU A 1 197 ? -3.332 -18.161 -10.667 1.00 94.31 197 LEU A O 1
ATOM 1519 N N . GLY A 1 198 ? -1.872 -16.751 -9.704 1.00 90.25 198 GLY A N 1
ATOM 1520 C CA . GLY A 1 198 ? -1.425 -16.068 -10.914 1.00 90.25 198 GLY A CA 1
ATOM 1521 C C . GLY A 1 198 ? -0.774 -17.001 -11.930 1.00 90.25 198 GLY A C 1
ATOM 1522 O O . GLY A 1 198 ? -0.988 -16.819 -13.124 1.00 90.25 198 GLY A O 1
ATOM 1523 N N . ASP A 1 199 ? -0.086 -18.052 -11.488 1.00 86.75 199 ASP A N 1
ATOM 1524 C CA . ASP A 1 199 ? 0.465 -19.068 -12.396 1.00 86.75 199 ASP A CA 1
ATOM 1525 C C . ASP A 1 199 ? -0.629 -19.845 -13.153 1.00 86.75 199 ASP A C 1
ATOM 1527 O O . ASP A 1 199 ? -0.405 -20.316 -14.266 1.00 86.75 199 ASP A O 1
ATOM 1531 N N . THR A 1 200 ? -1.832 -19.963 -12.575 1.00 92.00 200 THR A N 1
ATOM 1532 C CA . THR A 1 200 ? -2.962 -20.700 -13.175 1.00 92.00 200 THR A CA 1
ATOM 1533 C C . THR A 1 200 ? -3.971 -19.777 -13.863 1.00 92.00 200 THR A C 1
ATOM 1535 O O . THR A 1 200 ? -4.445 -20.071 -14.958 1.00 92.00 200 THR A O 1
ATOM 1538 N N . PHE A 1 201 ? -4.319 -18.660 -13.223 1.00 90.25 201 PHE A N 1
ATOM 1539 C CA . PHE A 1 201 ? -5.383 -17.744 -13.645 1.00 90.25 201 PHE A CA 1
ATOM 1540 C C . PHE A 1 201 ? -4.849 -16.426 -14.229 1.00 90.25 201 PHE A C 1
ATOM 1542 O O . PHE A 1 201 ? -5.622 -15.613 -14.739 1.00 90.25 201 PHE A O 1
ATOM 1549 N N . GLY A 1 202 ? -3.538 -16.183 -14.171 1.00 89.19 202 GLY A N 1
ATOM 1550 C CA . GLY A 1 202 ? -2.932 -14.930 -14.612 1.00 89.19 202 GLY A CA 1
ATOM 1551 C C . GLY A 1 202 ? -3.498 -13.728 -13.858 1.00 89.19 202 GLY A C 1
ATOM 1552 O O . GLY A 1 202 ? -3.761 -13.779 -12.651 1.00 89.19 202 GLY A O 1
ATOM 1553 N N . GLN A 1 203 ? -3.748 -12.650 -14.603 1.00 86.69 203 GLN A N 1
ATOM 1554 C CA . GLN A 1 203 ? -4.285 -11.401 -14.060 1.00 86.69 203 GLN A CA 1
ATOM 1555 C C . GLN A 1 203 ? -5.703 -11.533 -13.484 1.00 86.69 203 GLN A C 1
ATOM 1557 O O . GLN A 1 203 ? -6.087 -10.718 -12.649 1.00 86.69 203 GLN A O 1
ATOM 1562 N N . TRP A 1 204 ? -6.464 -12.583 -13.833 1.00 91.75 204 TRP A N 1
ATOM 1563 C CA . TRP A 1 204 ? -7.795 -12.831 -13.257 1.00 91.75 204 TRP A CA 1
ATOM 1564 C C . TRP A 1 204 ? -7.782 -13.000 -11.739 1.00 91.75 204 TRP A C 1
ATOM 1566 O O . TRP A 1 204 ? -8.786 -12.732 -11.081 1.00 91.75 204 TRP A O 1
ATOM 1576 N N . THR A 1 205 ? -6.633 -13.357 -11.167 1.00 92.94 205 THR A N 1
ATOM 1577 C CA . THR A 1 205 ? -6.430 -13.449 -9.719 1.00 92.94 205 THR A CA 1
ATOM 1578 C C . THR A 1 205 ? -6.747 -12.139 -8.986 1.00 92.94 205 THR A C 1
ATOM 1580 O O . THR A 1 205 ? -7.239 -12.170 -7.857 1.00 92.94 205 THR A O 1
ATOM 1583 N N . LEU A 1 206 ? -6.555 -10.978 -9.627 1.00 93.62 206 LEU A N 1
ATOM 1584 C CA . LEU A 1 206 ? -6.884 -9.671 -9.047 1.00 93.62 206 LEU A CA 1
ATOM 1585 C C . LEU A 1 206 ? -8.383 -9.481 -8.762 1.00 93.62 206 LEU A C 1
ATOM 1587 O O . LEU A 1 206 ? -8.734 -8.664 -7.908 1.00 93.62 206 LEU A O 1
ATOM 1591 N N . MET A 1 207 ? -9.272 -10.262 -9.388 1.00 95.56 207 MET A N 1
ATOM 1592 C CA . MET A 1 207 ? -10.711 -10.229 -9.085 1.00 95.56 207 MET A CA 1
ATOM 1593 C C . MET A 1 207 ? -11.014 -10.599 -7.636 1.00 95.56 207 MET A C 1
ATOM 1595 O O . MET A 1 207 ? -11.974 -10.088 -7.061 1.00 95.56 207 MET A O 1
ATOM 1599 N N . LEU A 1 208 ? -10.173 -11.426 -7.009 1.00 95.94 208 LEU A N 1
ATOM 1600 C CA . LEU A 1 208 ? -10.278 -11.683 -5.577 1.00 95.94 208 LEU A CA 1
ATOM 1601 C C . LEU A 1 208 ? -10.102 -10.381 -4.780 1.00 95.94 208 LEU A C 1
ATOM 1603 O O . LEU A 1 208 ? -10.891 -10.099 -3.880 1.00 95.94 208 LEU A O 1
ATOM 1607 N N . GLY A 1 209 ? -9.124 -9.552 -5.154 1.00 95.44 209 GLY A N 1
ATOM 1608 C CA . GLY A 1 209 ? -8.899 -8.238 -4.551 1.00 95.44 209 GLY A CA 1
ATOM 1609 C C . GLY A 1 209 ? -10.102 -7.307 -4.716 1.00 95.44 209 GLY A C 1
ATOM 1610 O O . GLY A 1 209 ? -10.495 -6.644 -3.758 1.00 95.44 209 GLY A O 1
ATOM 1611 N N . VAL A 1 210 ? -10.753 -7.326 -5.886 1.00 96.88 210 VAL A N 1
ATOM 1612 C CA . VAL A 1 210 ? -11.995 -6.571 -6.143 1.00 96.88 210 VAL A CA 1
ATOM 1613 C C . VAL A 1 210 ? -13.103 -6.994 -5.179 1.00 96.88 210 VAL A C 1
ATOM 1615 O O . VAL A 1 210 ? -13.717 -6.142 -4.541 1.00 96.88 210 VAL A O 1
ATOM 1618 N N . VAL A 1 211 ? -13.342 -8.299 -5.017 1.00 97.19 211 VAL A N 1
ATOM 1619 C CA . VAL A 1 211 ? -14.366 -8.808 -4.087 1.00 97.19 211 VAL A CA 1
ATOM 1620 C C . VAL A 1 211 ? -14.077 -8.354 -2.654 1.00 97.19 211 VAL A C 1
ATOM 1622 O O . VAL A 1 211 ? -14.980 -7.869 -1.969 1.00 97.19 211 VAL A O 1
ATOM 1625 N N . VAL A 1 212 ? -12.821 -8.443 -2.205 1.00 96.88 212 VAL A N 1
ATOM 1626 C CA . VAL A 1 212 ? -12.428 -7.999 -0.858 1.00 96.88 212 VAL A CA 1
ATOM 1627 C C . VAL A 1 212 ? -12.616 -6.483 -0.695 1.00 96.88 212 VAL A C 1
ATOM 1629 O O . VAL A 1 212 ? -13.157 -6.048 0.324 1.00 96.88 212 VAL A O 1
ATOM 1632 N N . LEU A 1 213 ? -12.255 -5.669 -1.695 1.00 96.25 213 LEU A N 1
ATOM 1633 C CA . LEU A 1 213 ? -12.463 -4.215 -1.665 1.00 96.25 213 LEU A CA 1
ATOM 1634 C C . LEU A 1 213 ? -13.945 -3.844 -1.588 1.00 96.25 213 LEU A C 1
ATOM 1636 O O . LEU A 1 213 ? -14.301 -2.939 -0.834 1.00 96.25 213 LEU A O 1
ATOM 1640 N N . LEU A 1 214 ? -14.817 -4.554 -2.309 1.00 96.12 214 LEU A N 1
ATOM 1641 C CA . LEU A 1 214 ? -16.264 -4.333 -2.250 1.00 96.12 214 LEU A CA 1
ATOM 1642 C C . LEU A 1 214 ? -16.834 -4.663 -0.866 1.00 96.12 214 LEU A C 1
ATOM 1644 O O . LEU A 1 214 ? -17.667 -3.912 -0.356 1.00 96.12 214 LEU A O 1
ATOM 1648 N N . ILE A 1 215 ? -16.350 -5.732 -0.222 1.00 96.50 215 ILE A N 1
ATOM 1649 C CA . ILE A 1 215 ? -16.723 -6.071 1.160 1.00 96.50 215 ILE A CA 1
ATOM 1650 C C . ILE A 1 215 ? -16.296 -4.945 2.111 1.00 96.50 215 ILE A C 1
ATOM 1652 O O . ILE A 1 215 ? -17.113 -4.461 2.898 1.00 96.50 215 ILE A O 1
ATOM 1656 N N . ILE A 1 216 ? -15.051 -4.466 2.010 1.00 95.25 216 ILE A N 1
ATOM 1657 C CA . ILE A 1 216 ? -14.572 -3.339 2.824 1.00 95.25 216 ILE A CA 1
ATOM 1658 C C . ILE A 1 216 ? -15.423 -2.091 2.558 1.00 95.25 216 ILE A C 1
ATOM 1660 O O . ILE A 1 216 ? -15.910 -1.466 3.501 1.00 95.25 216 ILE A O 1
ATOM 1664 N N . GLY A 1 217 ? -15.661 -1.749 1.292 1.00 94.12 217 GLY A N 1
ATOM 1665 C CA . GLY A 1 217 ? -16.472 -0.604 0.888 1.00 94.12 217 GLY A CA 1
ATOM 1666 C C . GLY A 1 217 ? -17.882 -0.652 1.475 1.00 94.12 217 GLY A C 1
ATOM 1667 O O . GLY A 1 217 ? -18.337 0.339 2.046 1.00 94.12 217 GLY A O 1
ATOM 1668 N N . ALA A 1 218 ? -18.539 -1.815 1.434 1.00 93.94 218 ALA A N 1
ATOM 1669 C CA . ALA A 1 218 ? -19.852 -2.023 2.038 1.00 93.94 218 ALA A CA 1
ATOM 1670 C C . ALA A 1 218 ? -19.827 -1.829 3.564 1.00 93.94 218 ALA A C 1
ATOM 1672 O O . ALA A 1 218 ? -20.688 -1.133 4.108 1.00 93.94 218 ALA A O 1
ATOM 1673 N N . THR A 1 219 ? -18.821 -2.376 4.259 1.00 93.12 219 THR A N 1
ATOM 1674 C CA . THR A 1 219 ? -18.686 -2.209 5.720 1.00 93.12 219 THR A CA 1
ATOM 1675 C C . THR A 1 219 ? -18.467 -0.743 6.110 1.00 93.12 219 THR A C 1
ATOM 1677 O O . THR A 1 219 ? -19.103 -0.233 7.037 1.00 93.12 219 THR A O 1
ATOM 1680 N N . LEU A 1 220 ? -17.627 -0.018 5.365 1.00 91.19 220 LEU A N 1
ATOM 1681 C CA . LEU A 1 220 ? -17.362 1.396 5.614 1.00 91.19 220 LEU A CA 1
ATOM 1682 C C . LEU A 1 220 ? -18.561 2.274 5.256 1.00 91.19 220 LEU A C 1
ATOM 1684 O O . LEU A 1 220 ? -18.847 3.219 5.990 1.00 91.19 220 LEU A O 1
ATOM 1688 N N . TRP A 1 221 ? -19.303 1.946 4.198 1.00 90.94 221 TRP A N 1
ATOM 1689 C CA . TRP A 1 221 ? -20.533 2.645 3.831 1.00 90.94 221 TRP A CA 1
ATOM 1690 C C . TRP A 1 221 ? -21.598 2.545 4.924 1.00 90.94 221 TRP A C 1
ATOM 1692 O O . TRP A 1 221 ? -22.171 3.560 5.322 1.00 90.94 221 TRP A O 1
ATOM 1702 N N . GLN A 1 222 ? -21.813 1.351 5.483 1.00 88.88 222 GLN A N 1
ATOM 1703 C CA . GLN A 1 222 ? -22.721 1.165 6.618 1.00 88.88 222 GLN A CA 1
ATOM 1704 C C . GLN A 1 222 ? -22.285 1.999 7.830 1.00 88.88 222 GLN A C 1
ATOM 1706 O O . GLN A 1 222 ? -23.114 2.667 8.450 1.00 88.88 222 GLN A O 1
ATOM 1711 N N . SER A 1 223 ? -20.979 2.031 8.126 1.00 84.62 223 SER A N 1
ATOM 1712 C CA . SER A 1 223 ? -20.434 2.861 9.209 1.00 84.62 223 SER A CA 1
ATOM 1713 C C . SER A 1 223 ? -20.632 4.361 8.959 1.00 84.62 223 SER A C 1
ATOM 1715 O O . SER A 1 223 ? -20.912 5.118 9.888 1.00 84.62 223 SER A O 1
ATOM 1717 N N . ALA A 1 224 ? -20.532 4.795 7.698 1.00 82.88 224 ALA A N 1
ATOM 1718 C CA . ALA A 1 224 ? -20.753 6.176 7.304 1.00 82.88 224 ALA A CA 1
ATOM 1719 C C . ALA A 1 224 ? -22.228 6.562 7.466 1.00 82.88 224 ALA A C 1
ATOM 1721 O O . ALA A 1 224 ? -22.500 7.612 8.032 1.00 82.88 224 ALA A O 1
ATOM 1722 N N . LEU A 1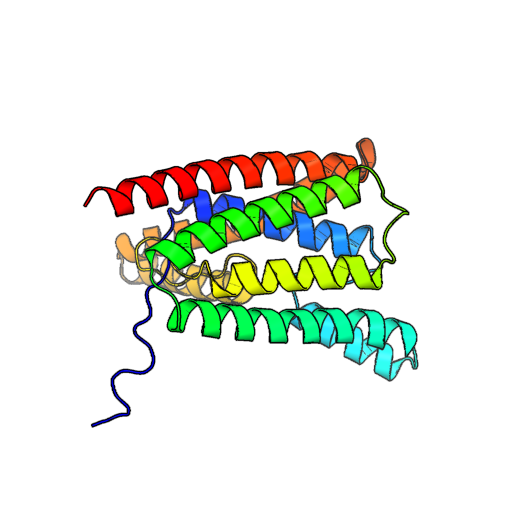 225 ? -23.171 5.705 7.059 1.00 82.88 225 LEU A N 1
ATOM 1723 C CA . LEU A 1 225 ? -24.607 5.934 7.257 1.00 82.88 225 LEU A CA 1
ATOM 1724 C C . LEU A 1 225 ? -25.000 5.977 8.738 1.00 82.88 225 LEU A C 1
ATOM 1726 O O . LEU A 1 225 ? -25.831 6.796 9.123 1.00 82.88 225 LEU A O 1
ATOM 1730 N N . ALA A 1 226 ? -24.412 5.117 9.573 1.00 80.94 226 ALA A N 1
ATOM 1731 C CA . ALA A 1 226 ? -24.655 5.133 11.015 1.00 80.94 226 ALA A CA 1
ATOM 1732 C C . ALA A 1 226 ? -24.208 6.459 11.653 1.00 80.94 226 ALA A C 1
ATOM 1734 O O . ALA A 1 226 ? -24.914 6.998 12.500 1.00 80.94 226 ALA A O 1
ATOM 1735 N N . TYR A 1 227 ? -23.090 7.023 11.184 1.00 76.56 227 TYR A N 1
ATOM 1736 C CA . TYR A 1 227 ? -22.596 8.335 11.611 1.00 76.56 227 TYR A CA 1
ATOM 1737 C C . TYR A 1 227 ? -23.513 9.501 11.197 1.00 76.56 227 TYR A C 1
ATOM 1739 O O . TYR A 1 227 ? -23.409 10.581 11.756 1.00 76.56 227 TYR A O 1
ATOM 1747 N N . GLU A 1 228 ? -24.406 9.319 10.218 1.00 70.12 228 GLU A N 1
ATOM 1748 C CA . GLU A 1 228 ? -25.353 10.367 9.795 1.00 70.12 228 GLU A CA 1
ATOM 1749 C C . GLU A 1 228 ? -26.624 10.423 10.641 1.00 70.12 228 GLU A C 1
ATOM 1751 O O . GLU A 1 228 ? -27.364 11.400 10.550 1.00 70.12 228 GLU A O 1
ATOM 1756 N N . LYS A 1 229 ? -26.900 9.367 11.413 1.00 70.00 229 LYS A N 1
ATOM 1757 C CA . LYS A 1 229 ? -28.119 9.233 12.220 1.00 70.00 229 LYS A CA 1
ATOM 1758 C C . LYS A 1 229 ? -27.943 9.663 13.681 1.00 70.00 229 LYS A C 1
ATOM 1760 O O . LYS A 1 229 ? -28.948 9.735 14.381 1.00 70.00 229 LYS A O 1
ATOM 1765 N N . GLY A 1 230 ? -26.708 9.888 14.133 1.00 53.84 230 GLY A N 1
ATOM 1766 C CA . GLY A 1 230 ? -26.367 10.360 15.482 1.00 53.84 230 GLY A CA 1
ATOM 1767 C C . GLY A 1 230 ? -25.802 11.767 15.447 1.00 53.84 230 GLY A C 1
ATOM 1768 O O . GLY A 1 230 ? -26.048 12.500 16.425 1.00 53.84 230 GLY A O 1
#

Secondary structure (DSSP, 8-state):
--TTSS------EE-HHHHHHHHHHHHHHHHHHHHTTTS--SS-HHHHHHHHHHHHHTT-HHHHHHHHHHHHHHHHHHHHHHHHHHHS-HHHHHHHHHHHHHHHHHHHHHHHH-TTTS-HHHHHHHHHHHHHHHHHH--EETTEE--SS-HHHHHHHHHHHHHHHHHHT-HHHHHHHHHHHHHHHHHHHHHHHHHHHHHHHGGGGHHHHHHHHHHHHHHHHHHHHHHH--

Solvent-accessible surface area (backbone atoms only — not comparable to full-atom values): 11575 Å² total; per-residue (Å²): 134,79,78,81,74,70,77,75,81,77,72,49,66,38,53,69,68,56,44,21,52,48,6,17,40,41,20,26,49,27,39,44,27,26,74,77,51,81,66,31,47,26,54,47,50,71,57,28,53,52,54,26,53,54,23,57,78,69,70,36,61,70,62,24,49,60,28,50,51,23,44,52,38,18,54,50,30,29,52,50,44,51,52,48,62,69,73,48,53,71,71,55,45,50,53,48,50,37,52,50,41,52,51,50,32,50,49,46,50,46,48,42,78,39,70,83,74,56,59,60,63,58,48,43,23,53,46,2,25,52,39,18,34,47,47,62,51,44,34,28,38,84,88,40,80,48,46,40,57,50,52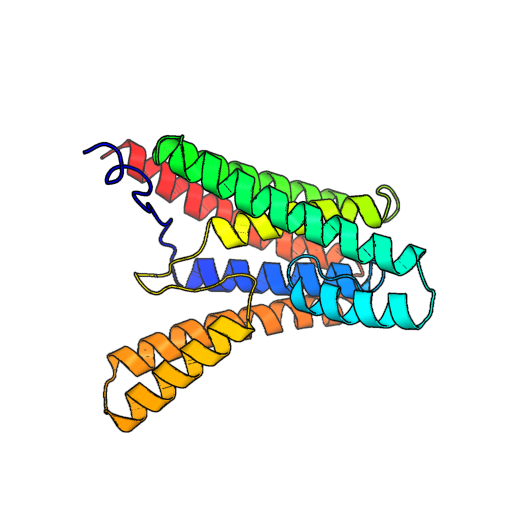,72,63,33,53,54,52,17,49,52,24,32,54,47,10,62,74,70,70,32,66,65,36,30,51,52,9,52,57,36,46,50,26,51,50,26,17,52,50,20,23,51,50,36,55,65,44,23,78,78,52,40,57,53,40,46,54,57,45,34,56,53,39,52,53,48,32,52,55,52,47,53,54,46,55,56,62,72,76,110

Mean predicted aligned error: 5.19 Å

pLDDT: mean 89.3, std 11.88, range [36.75, 98.38]